Protein AF-A0A368FQH2-F1 (afdb_monomer_lite)

Radius of gyration: 32.6 Å; chains: 1; bounding box: 75×50×112 Å

Foldseek 3Di:
DPQLLVLLVVLLVVLLVVQCPDPVLVPDDLVVNLVLCVQLVQLLSLLSCLVPVSDALVSLVPDDAPPVVLSVLVSVLRVLSNVLNDDPVLSVLLNVLSSQVPHPVNVVSLVVSLVVCVVPVVVCNCSSVSSVVSSPRDPVSCCRRRHCVPQPPDDPSVVSSCVSCVPDPDPPDPPPPDDPPPDDDDDDDDDDDDDDDDDDDDDDDDDDDDDDDDDDDDDDDDDDDDD

Sequence (227 aa):
MEKLPEVAARVFFQLITWTRYQLPFACLPLERQIATFQQCWPALFVLTCGERPFISSQQILAESTEFLKEKAEVAECFEKMESLRLDAREHAMLRTYALMKDTPSAYQLGFQLAAYHQVVHRADPLRFLKCLDVLSISGDSLVAVLFRPSIGDASMSRLIADILNPRKPEPVLPPPREAPATRTDFCVEGLLGRTGSSPSTSTPDIPSGRQETGIVSPESLSGTEEA

Secondary structure (DSSP, 8-state):
---HHHHHHHHHHHHHHHHHT-HHHHTS-HHHHHHHHHHHHHHHHHHHHHHS-SS-HHHHHHS--S-HHHHHHHHHHHHHHHHH---HHHHHHHHHHHHTTTSHHHHHHHHHHHHHHHHH-TT-TTHHHHHHHHTT--HHHHIIIIIHHHHTT--HHHHHHHHHS-PPPP--PPPP-PPP-----------------------------------------------

pLDDT: mean 80.03, std 23.83, range [30.62, 97.81]

Structure (mmCIF, N/CA/C/O backbone):
data_AF-A0A368FQH2-F1
#
_entry.id   AF-A0A368FQH2-F1
#
loop_
_atom_site.group_PDB
_atom_site.id
_atom_site.type_symbol
_atom_site.label_atom_id
_atom_site.label_alt_id
_atom_site.label_comp_id
_atom_site.label_asym_id
_atom_site.label_entity_id
_atom_site.label_seq_id
_atom_site.pdbx_PDB_ins_code
_atom_site.Cartn_x
_atom_site.Cartn_y
_atom_site.Cartn_z
_atom_site.occupancy
_atom_site.B_iso_or_equiv
_atom_site.auth_seq_id
_atom_site.auth_comp_id
_atom_site.auth_asym_id
_atom_site.auth_atom_id
_atom_site.pdbx_PDB_model_num
ATOM 1 N N . MET A 1 1 ? -8.344 -19.5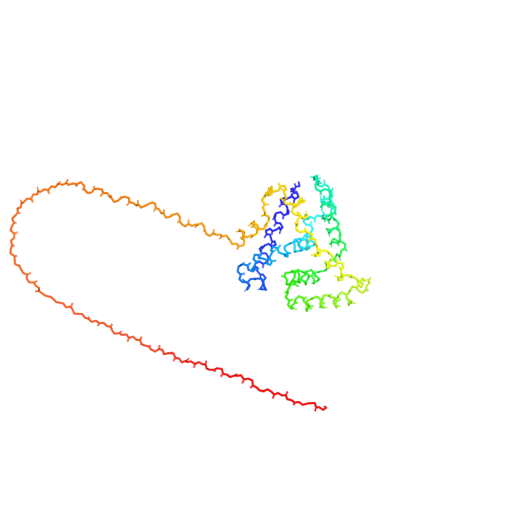30 14.778 1.00 55.41 1 MET A N 1
ATOM 2 C CA . MET A 1 1 ? -7.840 -18.636 13.714 1.00 55.41 1 MET A CA 1
ATOM 3 C C . MET A 1 1 ? -7.490 -17.314 14.366 1.00 55.41 1 MET A C 1
ATOM 5 O O . MET A 1 1 ? -8.266 -16.889 15.215 1.00 55.41 1 MET A O 1
ATOM 9 N N . GLU A 1 2 ? -6.342 -16.715 14.031 1.00 71.31 2 GLU A N 1
ATOM 10 C CA . GLU A 1 2 ? -6.077 -15.304 14.370 1.00 71.31 2 GLU A CA 1
ATOM 11 C C . GLU A 1 2 ? -7.195 -14.438 13.776 1.00 71.31 2 GLU A C 1
ATOM 13 O O . GLU A 1 2 ? -7.704 -14.751 12.693 1.00 71.31 2 GLU A O 1
ATOM 18 N N . LYS A 1 3 ? -7.607 -13.382 14.483 1.00 88.06 3 LYS A N 1
ATOM 19 C CA . LYS A 1 3 ? -8.638 -12.479 13.962 1.00 88.06 3 LYS A CA 1
ATOM 20 C C . LYS A 1 3 ? -8.036 -11.609 12.860 1.00 88.06 3 LYS A C 1
ATOM 22 O O . LYS A 1 3 ? -6.900 -11.152 12.983 1.00 88.06 3 LYS A O 1
ATOM 27 N N . LEU A 1 4 ? -8.806 -11.334 11.808 1.00 91.88 4 LEU A N 1
ATOM 28 C CA . LEU A 1 4 ? -8.352 -10.546 10.658 1.00 91.88 4 LEU A CA 1
ATOM 29 C C . LEU A 1 4 ? -7.692 -9.197 11.050 1.00 91.88 4 LEU A C 1
ATOM 31 O O . LEU A 1 4 ? -6.608 -8.907 10.535 1.00 91.88 4 LEU A O 1
ATOM 35 N N . PRO A 1 5 ? -8.227 -8.419 12.016 1.00 92.69 5 PRO A N 1
ATOM 36 C CA . PRO A 1 5 ? -7.607 -7.161 12.443 1.00 92.69 5 PRO A CA 1
ATOM 37 C C . PRO A 1 5 ? -6.245 -7.322 13.143 1.00 92.69 5 PRO A C 1
ATOM 39 O O . PRO A 1 5 ? -5.387 -6.444 13.043 1.00 92.69 5 PRO A O 1
ATOM 42 N N . GLU A 1 6 ? -6.013 -8.442 13.837 1.00 93.62 6 GLU A N 1
ATOM 43 C CA . GLU A 1 6 ? -4.728 -8.742 14.492 1.00 93.62 6 GLU A CA 1
ATOM 44 C C . GLU A 1 6 ? -3.653 -9.048 13.442 1.00 93.62 6 GLU A C 1
ATOM 46 O O . GLU A 1 6 ? -2.526 -8.546 13.513 1.00 93.62 6 GLU A O 1
ATOM 51 N N . VAL A 1 7 ? -4.025 -9.821 12.416 1.00 94.56 7 VAL A N 1
ATOM 52 C CA . VAL A 1 7 ? -3.152 -10.116 11.275 1.00 94.56 7 VAL A CA 1
ATOM 53 C C . VAL A 1 7 ? -2.808 -8.832 10.523 1.00 94.56 7 VAL A C 1
ATOM 55 O O . VAL A 1 7 ? -1.629 -8.596 10.249 1.00 94.56 7 VAL A O 1
ATOM 58 N N . ALA A 1 8 ? -3.800 -7.978 10.251 1.00 95.88 8 ALA A N 1
ATOM 59 C CA . ALA A 1 8 ? -3.596 -6.695 9.584 1.00 95.88 8 ALA A CA 1
ATOM 60 C C . ALA A 1 8 ? -2.631 -5.790 10.363 1.00 95.88 8 ALA A C 1
ATOM 62 O O . ALA A 1 8 ? -1.672 -5.274 9.787 1.00 95.88 8 ALA A O 1
ATOM 63 N N . ALA A 1 9 ? -2.809 -5.663 11.682 1.00 95.50 9 ALA A N 1
ATOM 64 C CA . ALA A 1 9 ? -1.902 -4.889 12.526 1.00 95.50 9 ALA A CA 1
ATOM 65 C C . ALA A 1 9 ? -0.460 -5.418 12.455 1.00 95.50 9 ALA A C 1
ATOM 67 O O . ALA A 1 9 ? 0.478 -4.645 12.252 1.00 95.50 9 ALA A O 1
ATOM 68 N N . ARG A 1 10 ? -0.264 -6.740 12.546 1.00 95.12 10 ARG A N 1
ATOM 69 C CA . ARG A 1 10 ? 1.066 -7.358 12.427 1.00 95.12 10 ARG A CA 1
ATOM 70 C C . ARG A 1 10 ? 1.719 -7.062 11.076 1.00 95.12 10 ARG A C 1
ATOM 72 O O . ARG A 1 10 ? 2.889 -6.681 11.046 1.00 95.12 10 ARG A O 1
ATOM 79 N N . VAL A 1 11 ? 0.985 -7.236 9.977 1.00 95.81 11 VAL A N 1
ATOM 80 C CA . VAL A 1 11 ? 1.490 -6.949 8.623 1.00 95.81 11 VAL A CA 1
ATOM 81 C C . VAL A 1 11 ? 1.854 -5.470 8.491 1.00 95.81 11 VAL A C 1
ATOM 83 O O . VAL A 1 11 ? 2.898 -5.137 7.935 1.00 95.81 11 VAL A O 1
ATOM 86 N N . PHE A 1 12 ? 1.051 -4.578 9.069 1.00 96.75 12 PHE A N 1
ATOM 87 C CA . PHE A 1 12 ? 1.323 -3.145 9.069 1.00 96.75 12 PHE A CA 1
ATOM 88 C C . PHE A 1 12 ? 2.612 -2.789 9.827 1.00 96.75 12 PHE A C 1
ATOM 90 O O . PHE A 1 12 ? 3.437 -2.028 9.320 1.00 96.75 12 PHE A O 1
ATOM 97 N N . PHE A 1 13 ? 2.859 -3.392 10.995 1.00 95.25 13 PHE A N 1
ATOM 98 C CA . PHE A 1 13 ? 4.129 -3.209 11.708 1.00 95.25 13 PHE A CA 1
ATOM 99 C C . PHE A 1 13 ? 5.323 -3.755 10.919 1.00 95.25 13 PHE A C 1
ATOM 101 O O . PHE A 1 13 ? 6.347 -3.078 10.827 1.00 95.25 13 PHE A O 1
ATOM 108 N N . GLN A 1 14 ? 5.189 -4.932 10.299 1.00 94.62 14 GLN A N 1
ATOM 109 C CA . GLN A 1 14 ? 6.226 -5.482 9.416 1.00 94.62 14 GLN A CA 1
ATOM 110 C C . GLN A 1 14 ? 6.527 -4.540 8.247 1.00 94.62 14 GLN A C 1
ATOM 112 O O . GLN A 1 14 ? 7.693 -4.324 7.911 1.00 94.62 14 GLN A O 1
ATOM 117 N N . LEU A 1 15 ? 5.489 -3.941 7.659 1.00 96.31 15 LEU A N 1
ATOM 118 C CA . LEU A 1 15 ? 5.622 -2.956 6.596 1.00 96.31 15 LEU A CA 1
ATOM 119 C C . LEU A 1 15 ? 6.388 -1.711 7.067 1.00 96.31 15 LEU A C 1
ATOM 121 O O . LEU A 1 15 ? 7.306 -1.266 6.373 1.00 96.31 15 LEU A O 1
ATOM 125 N N . ILE A 1 16 ? 6.056 -1.161 8.239 1.00 95.00 16 ILE A N 1
ATOM 126 C CA . ILE A 1 16 ? 6.790 -0.021 8.810 1.00 95.00 16 ILE A CA 1
ATOM 127 C C . ILE A 1 16 ? 8.262 -0.387 8.997 1.00 95.00 16 ILE A C 1
ATOM 129 O O . ILE A 1 16 ? 9.139 0.360 8.558 1.00 95.00 16 ILE A O 1
ATOM 133 N N . THR A 1 17 ? 8.546 -1.543 9.605 1.00 93.81 17 THR A N 1
ATOM 134 C CA . THR A 1 17 ? 9.919 -2.019 9.801 1.00 93.81 17 THR A CA 1
ATOM 135 C C . THR A 1 17 ? 10.657 -2.109 8.471 1.00 93.81 17 THR A C 1
ATOM 137 O O . THR A 1 17 ? 11.725 -1.521 8.342 1.00 93.81 17 THR A O 1
ATOM 140 N N . TRP A 1 18 ? 10.077 -2.767 7.463 1.00 94.56 18 TRP A N 1
ATOM 141 C CA . TRP A 1 18 ? 10.681 -2.884 6.134 1.00 94.56 18 TRP A CA 1
ATOM 142 C C . TRP A 1 18 ? 10.982 -1.516 5.514 1.00 94.56 18 TRP A C 1
ATOM 144 O O . TRP A 1 18 ? 12.080 -1.311 4.993 1.00 94.56 18 TRP A O 1
ATOM 154 N N . THR A 1 19 ? 10.040 -0.574 5.608 1.00 95.06 19 THR A N 1
ATOM 155 C CA . THR A 1 19 ? 10.158 0.748 4.976 1.00 95.06 19 THR A CA 1
ATOM 156 C C . THR A 1 19 ? 11.294 1.569 5.584 1.00 95.06 19 THR A C 1
ATOM 158 O O . THR A 1 19 ? 12.054 2.204 4.855 1.00 95.06 19 THR A O 1
ATOM 161 N N . ARG A 1 20 ? 11.495 1.479 6.906 1.00 92.38 20 ARG A N 1
ATOM 162 C CA . ARG A 1 20 ? 12.598 2.157 7.612 1.00 92.38 20 ARG A CA 1
ATOM 163 C C . ARG A 1 20 ? 13.991 1.710 7.167 1.00 92.38 20 ARG A C 1
ATOM 165 O O . ARG A 1 20 ? 14.940 2.462 7.361 1.00 92.38 20 ARG A O 1
ATOM 172 N N . TYR A 1 21 ? 14.118 0.518 6.584 1.00 92.81 21 TYR A N 1
ATOM 173 C CA . TYR A 1 21 ? 15.386 0.001 6.060 1.00 92.81 21 TYR A CA 1
ATOM 174 C C . TYR A 1 21 ? 15.575 0.243 4.557 1.00 92.81 21 TYR A C 1
ATOM 176 O O . TYR A 1 21 ? 16.623 -0.107 4.016 1.00 92.81 21 TYR A O 1
ATOM 184 N N . GLN A 1 22 ? 14.606 0.854 3.869 1.00 94.06 22 GLN A N 1
ATOM 185 C CA . GLN A 1 22 ? 14.766 1.202 2.458 1.00 94.06 22 GLN A CA 1
ATOM 186 C C . GLN A 1 22 ? 15.547 2.508 2.328 1.00 94.06 22 GLN A C 1
ATOM 188 O O . GLN A 1 22 ? 15.091 3.546 2.800 1.00 94.06 22 GLN A O 1
ATOM 193 N N . LEU A 1 23 ? 16.698 2.477 1.647 1.00 91.62 23 LEU A N 1
ATOM 194 C CA . LEU A 1 23 ? 17.572 3.648 1.485 1.00 91.62 23 LEU A CA 1
ATOM 195 C C . LEU A 1 23 ? 16.846 4.907 0.967 1.00 91.62 23 LEU A C 1
ATOM 197 O O . LEU A 1 23 ? 17.011 5.956 1.590 1.00 91.62 23 LEU A O 1
ATOM 201 N N . PRO A 1 24 ? 15.993 4.841 -0.081 1.00 88.50 24 PRO A N 1
ATOM 202 C CA . PRO A 1 24 ? 15.283 6.027 -0.570 1.00 88.50 24 PRO A CA 1
ATOM 203 C C . PRO A 1 24 ? 14.389 6.693 0.478 1.00 88.50 24 PRO A C 1
ATOM 205 O O . PRO A 1 24 ? 14.141 7.891 0.398 1.00 88.50 24 PRO A O 1
ATOM 208 N N . PHE A 1 25 ? 13.910 5.922 1.455 1.00 93.00 25 PHE A N 1
ATOM 209 C CA . PHE A 1 25 ? 13.066 6.403 2.539 1.00 93.00 25 PHE A CA 1
ATOM 210 C C . PHE A 1 25 ? 13.890 6.833 3.756 1.00 93.00 25 PHE A C 1
ATOM 212 O O . PHE A 1 25 ? 13.689 7.921 4.287 1.00 93.00 25 PHE A O 1
ATOM 219 N N . ALA A 1 26 ? 14.853 6.008 4.174 1.00 92.56 26 ALA A N 1
ATOM 220 C CA . ALA A 1 26 ? 15.683 6.236 5.355 1.00 92.56 26 ALA A CA 1
ATOM 221 C C . ALA A 1 26 ? 16.506 7.532 5.270 1.00 92.56 26 ALA A C 1
ATOM 223 O O . ALA A 1 26 ? 16.784 8.154 6.294 1.00 92.56 26 ALA A O 1
ATOM 224 N N . CYS A 1 27 ? 16.872 7.954 4.056 1.00 92.69 27 CYS A N 1
ATOM 225 C CA . CYS A 1 27 ? 17.611 9.192 3.817 1.00 92.69 27 CYS A CA 1
ATOM 226 C C . CYS A 1 27 ? 16.735 10.461 3.827 1.00 92.69 27 CYS A C 1
ATOM 228 O O . CYS A 1 27 ? 17.274 11.565 3.753 1.00 92.69 27 CYS A O 1
ATOM 230 N N . LEU A 1 28 ? 15.405 10.344 3.907 1.00 93.19 28 LEU A N 1
ATOM 231 C CA . LEU A 1 28 ? 14.519 11.507 3.983 1.00 93.19 28 LEU A CA 1
ATOM 232 C C . LEU A 1 28 ? 14.534 12.120 5.396 1.00 93.19 28 LEU A C 1
ATOM 234 O O . LEU A 1 28 ? 14.648 11.388 6.380 1.00 93.19 28 LEU A O 1
ATOM 238 N N . PRO A 1 29 ? 14.334 13.443 5.538 1.00 95.12 29 PRO A N 1
ATOM 239 C CA . PRO A 1 29 ? 14.011 14.052 6.828 1.00 95.12 29 PRO A CA 1
ATOM 240 C C . PRO A 1 29 ? 12.777 13.398 7.464 1.00 95.12 29 PRO A C 1
ATOM 242 O O . PRO A 1 29 ? 11.851 13.024 6.747 1.00 95.12 29 PRO A O 1
ATOM 245 N N . LEU A 1 30 ? 12.721 13.310 8.797 1.00 93.69 30 LEU A N 1
ATOM 246 C CA . LEU A 1 30 ? 11.649 12.608 9.524 1.00 93.69 30 LEU A CA 1
ATOM 247 C C . LEU A 1 30 ? 10.237 13.068 9.128 1.00 93.69 30 LEU A C 1
ATOM 249 O O . LEU A 1 30 ? 9.359 12.242 8.901 1.00 93.69 30 LEU A O 1
ATOM 253 N N . GLU A 1 31 ? 10.020 14.375 8.989 1.00 94.50 31 GLU A N 1
ATOM 254 C CA . GLU A 1 31 ? 8.729 14.920 8.545 1.00 94.50 31 GLU A CA 1
ATOM 255 C C . GLU A 1 31 ? 8.339 14.398 7.156 1.00 94.50 31 GLU A C 1
ATOM 257 O O . GLU A 1 31 ? 7.196 14.001 6.930 1.00 94.50 31 GLU A O 1
ATOM 262 N N . ARG A 1 32 ? 9.314 14.319 6.240 1.00 94.69 32 ARG A N 1
ATOM 263 C CA . ARG A 1 32 ? 9.111 13.746 4.907 1.00 94.69 32 ARG A CA 1
ATOM 264 C C . ARG A 1 32 ? 8.931 12.233 4.955 1.00 94.69 32 ARG A C 1
ATOM 266 O O . ARG A 1 32 ? 8.134 11.731 4.173 1.00 94.69 32 ARG A O 1
ATOM 273 N N . GLN A 1 33 ? 9.603 11.513 5.856 1.00 95.38 33 GLN A N 1
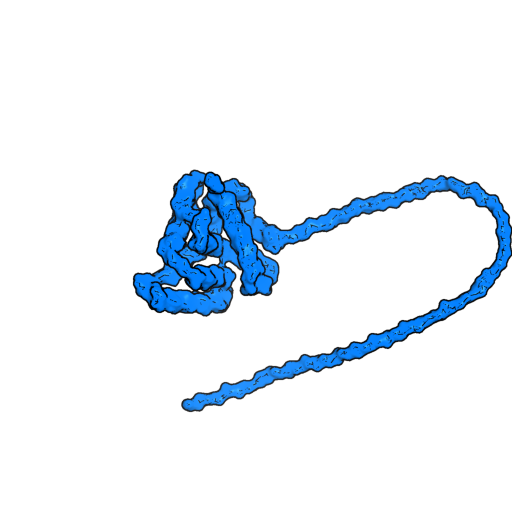ATOM 274 C CA . GLN A 1 33 ? 9.361 10.079 6.069 1.00 95.38 33 GLN A CA 1
ATOM 275 C C . GLN A 1 33 ? 7.908 9.827 6.484 1.00 95.38 33 GLN A C 1
ATOM 277 O O . GLN A 1 33 ? 7.238 8.985 5.891 1.00 95.38 33 GLN A O 1
ATOM 282 N N . ILE A 1 34 ? 7.400 10.59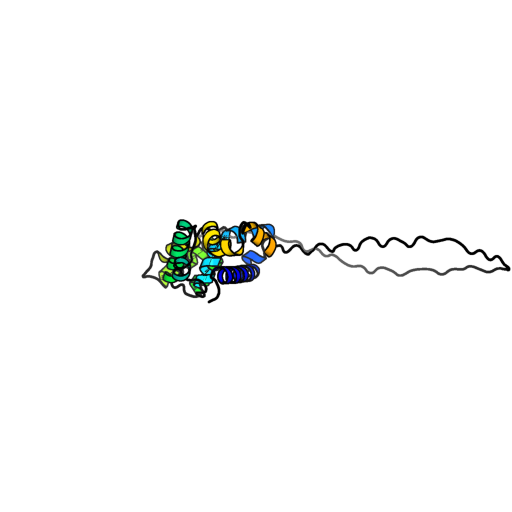3 7.456 1.00 95.75 34 ILE A N 1
ATOM 283 C CA . ILE A 1 34 ? 6.011 10.486 7.921 1.00 95.75 34 ILE A CA 1
ATOM 284 C C . ILE A 1 34 ? 5.042 10.782 6.775 1.00 95.75 34 ILE A C 1
ATOM 286 O O . ILE A 1 34 ? 4.176 9.955 6.497 1.00 95.75 34 ILE A O 1
ATOM 290 N N . ALA A 1 35 ? 5.216 11.909 6.078 1.00 95.19 35 ALA A N 1
ATOM 291 C CA . ALA A 1 35 ? 4.344 12.291 4.967 1.00 95.19 35 ALA A CA 1
ATOM 292 C C . ALA A 1 35 ? 4.362 11.254 3.830 1.00 95.19 35 ALA A C 1
ATOM 294 O O . ALA A 1 35 ? 3.307 10.830 3.364 1.00 95.19 35 ALA A O 1
ATOM 295 N N . THR A 1 36 ? 5.552 10.790 3.438 1.00 95.38 36 THR A N 1
ATOM 296 C CA . THR A 1 36 ? 5.717 9.784 2.377 1.00 95.38 36 THR A CA 1
ATOM 297 C C . THR A 1 36 ? 5.042 8.473 2.768 1.00 95.38 36 THR A C 1
ATOM 299 O O . THR A 1 36 ? 4.275 7.919 1.985 1.00 95.38 36 THR A O 1
ATOM 302 N N . PHE A 1 37 ? 5.263 7.983 3.995 1.00 96.81 37 PHE A N 1
ATOM 303 C CA . PHE A 1 37 ? 4.645 6.735 4.445 1.00 96.81 37 PHE A CA 1
ATOM 304 C C . PHE A 1 37 ? 3.122 6.853 4.549 1.00 96.81 37 PHE A C 1
ATOM 306 O O . PHE A 1 37 ? 2.417 5.944 4.122 1.00 96.81 37 PHE A O 1
ATOM 313 N N .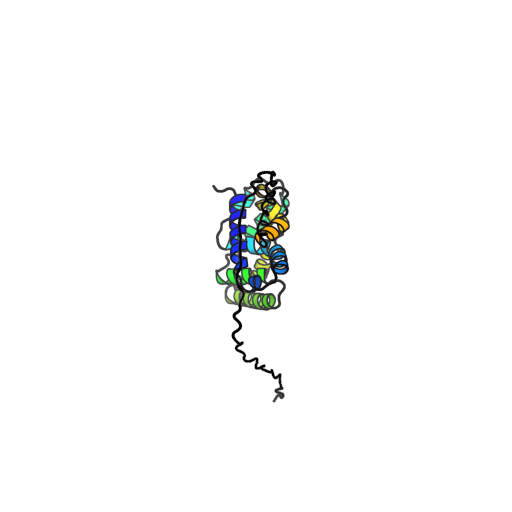 GLN A 1 38 ? 2.599 7.978 5.050 1.00 95.62 38 GLN A N 1
ATOM 314 C CA . GLN A 1 38 ? 1.155 8.239 5.099 1.00 95.62 38 GLN A CA 1
ATOM 315 C C . GLN A 1 38 ? 0.493 8.168 3.715 1.00 95.62 38 GLN A C 1
ATOM 317 O O . GLN A 1 38 ? -0.663 7.762 3.624 1.00 95.62 38 GLN A O 1
ATOM 322 N N . GLN A 1 39 ? 1.220 8.517 2.652 1.00 94.94 39 GLN A N 1
ATOM 323 C CA . GLN A 1 39 ? 0.724 8.462 1.277 1.00 94.94 39 GLN A CA 1
ATOM 324 C C . GLN A 1 39 ? 0.820 7.061 0.660 1.00 94.94 39 GLN A C 1
ATOM 326 O O . GLN A 1 39 ? -0.089 6.647 -0.055 1.00 94.94 39 GLN A O 1
ATOM 331 N N . CYS A 1 40 ? 1.906 6.323 0.911 1.00 96.12 40 CYS A N 1
ATOM 332 C CA . CYS A 1 40 ? 2.180 5.069 0.199 1.00 96.12 40 CYS A CA 1
ATOM 333 C C . CYS A 1 40 ? 1.821 3.790 0.972 1.00 96.12 40 CYS A C 1
ATOM 335 O O . CYS A 1 40 ? 1.753 2.719 0.359 1.00 96.12 40 CYS A O 1
ATOM 337 N N . TRP A 1 41 ? 1.556 3.864 2.284 1.00 97.44 41 TRP A N 1
ATOM 338 C CA . TRP A 1 41 ? 1.241 2.678 3.086 1.00 97.44 41 TRP A CA 1
ATOM 339 C C . TRP A 1 41 ? 0.064 1.840 2.556 1.00 97.44 41 TRP A C 1
ATOM 341 O O . TRP A 1 41 ? 0.195 0.620 2.648 1.00 97.44 41 TRP A O 1
ATOM 351 N N . PRO A 1 42 ? -1.035 2.389 1.979 1.00 97.69 42 PRO A N 1
ATOM 352 C CA . PRO A 1 42 ? -2.157 1.564 1.519 1.00 97.69 42 PRO A CA 1
ATOM 353 C C . PRO A 1 42 ? -1.718 0.587 0.426 1.00 97.69 42 PRO A C 1
ATOM 355 O O . PRO A 1 42 ? -1.907 -0.625 0.531 1.00 97.69 42 PRO A O 1
ATOM 358 N N . ALA A 1 43 ? -1.027 1.118 -0.584 1.00 97.25 43 ALA A N 1
ATOM 359 C CA . ALA A 1 43 ? -0.496 0.347 -1.697 1.00 97.25 43 ALA A CA 1
ATOM 360 C C . ALA A 1 43 ? 0.552 -0.676 -1.229 1.00 97.25 43 ALA A C 1
ATOM 362 O O . ALA A 1 43 ? 0.508 -1.848 -1.607 1.00 97.25 43 ALA A O 1
ATOM 363 N N . LEU A 1 44 ? 1.479 -0.255 -0.362 1.00 97.25 44 LEU A N 1
ATOM 364 C CA . LEU A 1 44 ? 2.510 -1.142 0.178 1.00 97.25 44 LEU A CA 1
ATOM 365 C C . LEU A 1 44 ? 1.936 -2.244 1.082 1.00 97.25 44 LEU A C 1
ATOM 367 O O . LEU A 1 44 ? 2.497 -3.342 1.143 1.00 97.25 44 LEU A O 1
ATOM 371 N N . PHE A 1 45 ? 0.833 -1.972 1.777 1.00 97.69 45 PHE A N 1
ATOM 372 C CA . PHE A 1 45 ? 0.149 -2.939 2.626 1.00 97.69 45 PHE A CA 1
ATOM 373 C C . PHE A 1 45 ? -0.480 -4.058 1.793 1.00 97.69 45 PHE A C 1
ATOM 375 O O . PHE A 1 45 ? -0.228 -5.233 2.072 1.00 97.69 45 PHE A O 1
ATOM 382 N N . VAL A 1 46 ? -1.213 -3.708 0.730 1.00 96.94 46 VAL A N 1
ATOM 383 C CA . VAL A 1 46 ? -1.801 -4.698 -0.189 1.00 96.94 46 VAL A CA 1
ATOM 384 C C . VAL A 1 46 ? -0.714 -5.515 -0.883 1.00 96.94 46 VAL A C 1
ATOM 386 O O . VAL A 1 46 ? -0.810 -6.739 -0.923 1.00 96.94 46 VAL A O 1
ATOM 389 N N . LEU A 1 47 ? 0.367 -4.872 -1.344 1.00 96.38 47 LEU A N 1
ATOM 390 C CA . LEU A 1 47 ? 1.527 -5.586 -1.887 1.00 96.38 47 LEU A CA 1
ATOM 391 C C . LEU A 1 47 ? 2.096 -6.577 -0.861 1.00 96.38 47 LEU A C 1
ATOM 393 O O . LEU A 1 47 ? 2.249 -7.754 -1.162 1.00 96.38 47 LEU A O 1
ATOM 397 N N . THR A 1 48 ? 2.316 -6.157 0.386 1.00 95.50 48 THR A N 1
ATOM 398 C CA . THR A 1 48 ? 2.852 -7.057 1.424 1.00 95.50 48 THR A CA 1
ATOM 399 C C . THR A 1 48 ? 1.947 -8.276 1.665 1.00 95.50 48 THR A C 1
ATOM 401 O O . THR A 1 48 ? 2.455 -9.375 1.889 1.00 95.50 48 THR A O 1
ATOM 404 N N . CYS A 1 49 ? 0.624 -8.116 1.566 1.00 93.88 49 CYS A N 1
ATOM 405 C CA . CYS A 1 49 ? -0.327 -9.232 1.641 1.00 93.88 49 CYS A CA 1
ATOM 406 C C . CYS A 1 49 ? -0.336 -10.117 0.382 1.00 93.88 49 CYS A C 1
ATOM 408 O O . CYS A 1 49 ? -0.666 -11.296 0.466 1.00 93.88 49 CYS A O 1
ATOM 410 N N . GLY A 1 50 ? 0.030 -9.577 -0.782 1.00 89.94 50 GLY A N 1
ATOM 411 C CA . GLY A 1 50 ? 0.174 -10.343 -2.021 1.00 89.94 50 GLY A CA 1
ATOM 412 C C . GLY A 1 50 ? 1.442 -11.204 -2.068 1.00 89.94 50 GLY A C 1
ATOM 413 O O . GLY A 1 50 ? 1.435 -12.269 -2.677 1.00 89.94 50 GLY A O 1
ATOM 414 N N . GLU A 1 51 ? 2.527 -10.777 -1.410 1.00 88.56 51 GLU A N 1
ATOM 415 C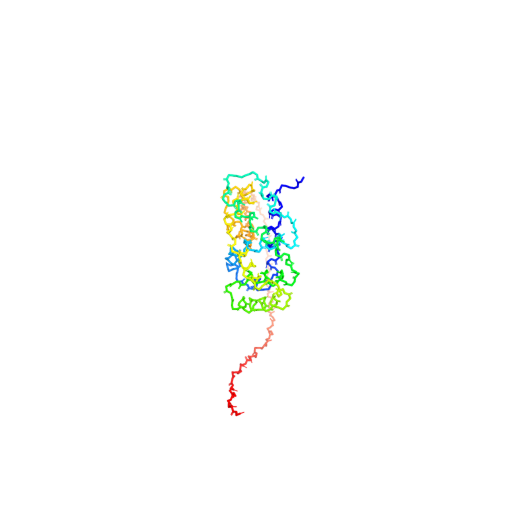 CA . GLU A 1 51 ? 3.793 -11.532 -1.348 1.00 88.56 51 GLU A CA 1
ATOM 416 C C . GLU A 1 51 ? 3.659 -12.819 -0.524 1.00 88.56 51 GLU A C 1
ATOM 418 O O . GLU A 1 51 ? 4.213 -13.870 -0.854 1.00 88.56 51 GLU A O 1
ATOM 423 N N . ARG A 1 52 ? 2.915 -12.725 0.579 1.00 85.50 52 ARG A N 1
ATOM 424 C CA . ARG A 1 52 ? 2.555 -13.841 1.448 1.00 85.50 52 ARG A CA 1
ATOM 425 C C . ARG A 1 52 ? 1.087 -13.667 1.806 1.00 85.50 52 ARG A C 1
ATOM 427 O O . ARG A 1 52 ? 0.776 -12.635 2.399 1.00 85.50 52 ARG A O 1
ATOM 434 N N . PRO A 1 53 ? 0.214 -14.646 1.513 1.00 80.25 53 PRO A N 1
ATOM 435 C CA . PRO A 1 53 ? -1.234 -14.506 1.648 1.00 80.25 53 PRO A CA 1
ATOM 436 C C . PRO A 1 53 ? -1.660 -14.536 3.124 1.00 80.25 53 PRO A C 1
ATOM 438 O O . PRO A 1 53 ? -2.258 -15.497 3.603 1.00 80.25 53 PRO A O 1
ATOM 441 N N . PHE A 1 54 ? -1.298 -13.494 3.872 1.00 87.19 54 PHE A N 1
ATOM 442 C CA . PHE A 1 54 ? -1.697 -13.291 5.261 1.00 87.19 54 PHE A CA 1
ATOM 443 C C . PHE A 1 54 ? -3.189 -12.968 5.360 1.00 87.19 54 PHE A C 1
ATOM 445 O O . PHE A 1 54 ? -3.840 -13.364 6.323 1.00 87.19 54 PHE A O 1
ATOM 452 N N . ILE A 1 55 ? -3.694 -12.232 4.367 1.00 93.19 55 ILE A N 1
ATOM 453 C CA . ILE A 1 55 ? -5.075 -11.778 4.240 1.00 93.19 55 ILE A CA 1
ATOM 454 C C . ILE A 1 55 ? -5.512 -12.058 2.806 1.00 93.19 55 ILE A C 1
ATOM 456 O O . ILE A 1 55 ? -4.815 -11.647 1.878 1.00 93.19 55 ILE A O 1
ATOM 460 N N . SER A 1 56 ? -6.649 -12.729 2.639 1.00 94.31 56 SER A N 1
ATOM 461 C CA . SER A 1 56 ? -7.250 -12.991 1.332 1.00 94.31 56 SER A CA 1
ATOM 462 C C . SER A 1 56 ? -8.556 -12.235 1.106 1.00 94.31 56 SER A C 1
ATOM 464 O O . SER A 1 56 ? -9.263 -11.868 2.052 1.00 94.31 56 SER A O 1
ATOM 466 N N . SER A 1 57 ? -8.915 -12.073 -0.167 1.00 96.19 57 SER A N 1
ATOM 467 C CA . SER A 1 57 ? -10.205 -11.518 -0.606 1.00 96.19 57 SER A CA 1
ATOM 468 C C . SER A 1 57 ? -11.397 -12.220 0.065 1.00 96.19 57 SER A C 1
ATOM 470 O O . SER A 1 57 ? -12.306 -11.575 0.584 1.00 96.19 57 SER A O 1
ATOM 472 N N . GLN A 1 58 ? -11.352 -13.551 0.158 1.00 94.31 58 GLN A N 1
ATOM 473 C CA . GLN A 1 58 ? -12.395 -14.365 0.792 1.00 94.31 58 GLN A CA 1
ATOM 474 C C . GLN A 1 58 ? -12.504 -14.128 2.304 1.00 94.31 58 GLN A C 1
ATOM 476 O O . GLN A 1 58 ? -13.611 -14.102 2.841 1.00 94.31 58 GLN A O 1
ATOM 481 N N . GLN A 1 59 ? -11.380 -13.924 3.000 1.00 94.31 59 GLN A N 1
ATOM 482 C CA . GLN A 1 59 ? -11.398 -13.582 4.427 1.00 94.31 59 GLN A CA 1
ATOM 483 C C . GLN A 1 59 ? -12.045 -12.214 4.659 1.00 94.31 59 GLN A C 1
ATOM 485 O O . GLN A 1 59 ? -12.861 -12.073 5.567 1.00 94.31 59 GLN A O 1
ATOM 490 N N . ILE A 1 60 ? -11.744 -11.234 3.803 1.00 94.88 60 ILE A N 1
ATOM 491 C CA . ILE A 1 60 ? -12.369 -9.905 3.848 1.00 94.88 60 ILE A CA 1
ATOM 492 C C . ILE A 1 60 ? -13.879 -10.012 3.593 1.00 94.88 60 ILE A C 1
ATOM 494 O O . ILE A 1 60 ? -14.675 -9.415 4.317 1.00 94.88 60 ILE A O 1
ATOM 498 N N . LEU A 1 61 ? -14.297 -10.807 2.602 1.00 94.75 61 LEU A N 1
ATOM 499 C CA . LEU A 1 61 ? -15.711 -11.030 2.283 1.00 94.75 61 LEU A CA 1
ATOM 500 C C . LEU A 1 61 ? -16.480 -11.745 3.402 1.00 94.75 61 LEU A C 1
ATOM 502 O O . LEU A 1 61 ? -17.671 -11.480 3.579 1.00 94.75 61 LEU A O 1
ATOM 506 N N . ALA A 1 62 ? -15.821 -12.607 4.173 1.00 92.69 62 ALA A N 1
ATOM 507 C CA . ALA A 1 62 ? -16.429 -13.297 5.307 1.00 92.69 62 ALA A CA 1
ATOM 508 C C . ALA A 1 62 ? -16.584 -12.407 6.556 1.00 92.69 62 ALA A C 1
ATOM 510 O O . ALA A 1 62 ? -17.420 -12.703 7.409 1.00 92.69 62 ALA A O 1
ATOM 511 N N . GLU A 1 63 ? -15.814 -11.321 6.669 1.00 89.50 63 GLU A N 1
ATOM 512 C CA . GLU A 1 63 ? -15.821 -10.449 7.846 1.00 89.50 63 GLU A CA 1
ATOM 513 C C . GLU A 1 63 ? -17.133 -9.654 7.963 1.00 89.50 63 GLU A C 1
ATOM 515 O O . GLU A 1 63 ? -17.645 -9.108 6.979 1.00 89.50 63 GLU A O 1
ATOM 520 N N . SER A 1 64 ? -17.689 -9.559 9.171 1.00 88.12 64 SER A N 1
ATOM 521 C CA . SER A 1 64 ? -18.898 -8.768 9.418 1.00 88.12 64 SER A CA 1
ATOM 522 C C . SER A 1 64 ? -18.525 -7.304 9.633 1.00 88.12 64 SER A C 1
ATOM 524 O O . SER A 1 64 ? -17.808 -6.978 10.573 1.00 88.12 64 SER A O 1
ATOM 526 N N . THR A 1 65 ? -19.040 -6.406 8.794 1.00 89.31 65 THR A N 1
ATOM 527 C CA . THR A 1 65 ? -18.782 -4.963 8.894 1.00 89.31 65 THR A CA 1
ATOM 528 C C . THR A 1 65 ? -19.977 -4.157 8.402 1.00 89.31 65 THR A C 1
ATOM 530 O O . THR A 1 65 ? -20.706 -4.595 7.511 1.00 89.31 65 THR A O 1
ATOM 533 N N . GLU A 1 66 ? -20.167 -2.973 8.978 1.00 91.94 66 GLU A N 1
ATOM 534 C CA . GLU A 1 66 ? -21.159 -1.987 8.532 1.00 91.94 66 GLU A CA 1
ATOM 535 C C . GLU A 1 66 ? -20.706 -1.220 7.273 1.00 91.94 66 GLU A C 1
ATOM 537 O O . GLU A 1 66 ? -21.534 -0.692 6.531 1.00 91.94 66 GLU A O 1
ATOM 542 N N . PHE A 1 67 ? -19.403 -1.234 6.973 1.00 93.38 67 PHE A N 1
ATOM 543 C CA . PHE A 1 67 ? -18.780 -0.557 5.830 1.00 93.38 67 PHE A CA 1
ATOM 544 C C . PHE A 1 67 ? -18.832 -1.419 4.560 1.00 93.38 67 PHE A C 1
ATOM 546 O O . PHE A 1 67 ? -17.814 -1.903 4.063 1.00 93.38 67 PHE A O 1
ATOM 553 N N . LEU A 1 68 ? -20.040 -1.692 4.054 1.00 95.12 68 LEU A N 1
ATOM 554 C CA . LEU A 1 68 ? -20.243 -2.638 2.945 1.00 95.12 68 LEU A CA 1
ATOM 555 C C . LEU A 1 68 ? -19.587 -2.191 1.629 1.00 95.12 68 LEU A C 1
ATOM 557 O O . LEU A 1 68 ? -19.099 -3.034 0.876 1.00 95.12 68 LEU A O 1
ATOM 561 N N . LYS A 1 69 ? -19.565 -0.883 1.352 1.00 96.25 69 LYS A N 1
ATOM 562 C CA . LYS A 1 69 ? -18.965 -0.328 0.130 1.00 96.25 69 LYS A CA 1
ATOM 563 C C . LYS A 1 69 ? -17.443 -0.457 0.170 1.00 96.25 69 LYS A C 1
ATOM 565 O O . LYS A 1 69 ? -16.847 -0.975 -0.769 1.00 96.25 69 LYS A O 1
ATOM 570 N N . GLU A 1 70 ? -16.838 -0.028 1.270 1.00 96.94 70 GLU A N 1
ATOM 571 C CA . GLU A 1 70 ? -15.401 -0.106 1.522 1.00 96.94 70 GLU A CA 1
ATOM 572 C C . GLU A 1 70 ? -14.950 -1.569 1.546 1.00 96.94 70 GLU A C 1
ATOM 574 O O . GLU A 1 70 ? -13.917 -1.911 0.979 1.00 96.94 70 GLU A O 1
ATOM 579 N N . LYS A 1 71 ? -15.758 -2.463 2.129 1.00 96.50 71 LYS A N 1
ATOM 580 C CA . LYS A 1 71 ? -15.511 -3.907 2.099 1.00 96.50 71 LYS A CA 1
ATOM 581 C C . LYS A 1 71 ? -15.459 -4.453 0.678 1.00 96.50 71 LYS A C 1
ATOM 583 O O . LYS A 1 71 ? -14.558 -5.233 0.383 1.00 96.50 71 LYS A O 1
ATOM 588 N N . ALA A 1 72 ? -16.402 -4.069 -0.183 1.00 96.94 72 ALA A N 1
ATOM 589 C CA . ALA A 1 72 ? -16.403 -4.504 -1.577 1.00 96.94 72 ALA A CA 1
ATOM 590 C C . ALA A 1 72 ? -15.155 -4.001 -2.324 1.00 96.94 72 ALA A C 1
ATOM 592 O O . ALA A 1 72 ? -14.488 -4.794 -2.981 1.00 96.94 72 ALA A O 1
ATOM 593 N N . GLU A 1 73 ? -14.791 -2.727 -2.147 1.00 97.31 73 GLU A N 1
ATOM 594 C CA . GLU A 1 73 ? -13.581 -2.132 -2.734 1.00 97.31 73 GLU A CA 1
ATOM 595 C C . GLU A 1 73 ? -12.301 -2.853 -2.275 1.00 97.31 73 GLU A C 1
ATOM 597 O O . GLU A 1 73 ? -11.457 -3.228 -3.091 1.00 97.31 73 GLU A O 1
ATOM 602 N N . VAL A 1 74 ? -12.158 -3.084 -0.965 1.00 97.50 74 VAL A N 1
ATOM 603 C CA . VAL A 1 74 ? -10.987 -3.764 -0.394 1.00 97.50 74 VAL A CA 1
ATOM 604 C C . VAL A 1 74 ? -10.930 -5.218 -0.868 1.00 97.50 74 VAL A C 1
ATOM 606 O O . VAL A 1 74 ? -9.867 -5.675 -1.280 1.00 97.50 74 VAL A O 1
ATOM 609 N N . ALA A 1 75 ? -12.053 -5.940 -0.869 1.00 97.38 75 ALA A N 1
ATOM 610 C CA . ALA A 1 75 ? -12.102 -7.317 -1.357 1.00 97.38 75 ALA A CA 1
ATOM 611 C C . ALA A 1 75 ? -11.723 -7.421 -2.843 1.00 97.38 75 ALA A C 1
ATOM 613 O O . ALA A 1 75 ? -10.897 -8.264 -3.192 1.00 97.38 75 ALA A O 1
ATOM 614 N N . GLU A 1 76 ? -12.259 -6.537 -3.691 1.00 97.69 76 GLU A N 1
ATOM 615 C CA . GLU A 1 76 ? -11.941 -6.479 -5.123 1.00 97.69 76 GLU A CA 1
ATOM 616 C C . GLU A 1 76 ? -10.449 -6.198 -5.350 1.00 97.69 76 GLU A C 1
ATOM 618 O O . GLU A 1 76 ? -9.799 -6.838 -6.177 1.00 97.69 76 GLU A O 1
ATOM 623 N N . CYS A 1 77 ? -9.871 -5.266 -4.593 1.00 97.81 77 CYS A N 1
ATOM 624 C CA . CYS A 1 77 ? -8.451 -4.950 -4.687 1.00 97.81 77 CYS A CA 1
ATOM 625 C C . CYS A 1 77 ? -7.558 -6.147 -4.316 1.00 97.81 77 CYS A C 1
ATOM 627 O O . CYS A 1 77 ? -6.587 -6.445 -5.018 1.00 97.81 77 CYS A O 1
ATOM 629 N N . PHE A 1 78 ? -7.906 -6.871 -3.247 1.00 97.31 78 PHE A N 1
ATOM 630 C CA . PHE A 1 78 ? -7.189 -8.084 -2.849 1.00 97.31 78 PHE A CA 1
ATOM 631 C C . PHE A 1 78 ? -7.353 -9.208 -3.879 1.00 97.31 78 PHE A C 1
ATOM 633 O O . PHE A 1 78 ? -6.371 -9.866 -4.210 1.00 97.31 78 PHE A O 1
ATOM 640 N N . GLU A 1 79 ? -8.544 -9.382 -4.453 1.00 97.06 79 GLU A N 1
ATOM 641 C CA . GLU A 1 79 ? -8.779 -10.350 -5.529 1.00 97.06 79 GLU A CA 1
ATOM 642 C C . GLU A 1 79 ? -7.932 -10.023 -6.770 1.00 97.06 79 GLU A C 1
ATOM 644 O O . GLU A 1 79 ? -7.271 -10.901 -7.334 1.00 97.06 79 GLU A O 1
ATOM 649 N N . LYS A 1 80 ? -7.860 -8.743 -7.161 1.00 96.62 80 LYS A N 1
ATOM 650 C CA . LYS A 1 80 ? -6.976 -8.284 -8.241 1.00 96.62 80 LYS A CA 1
ATOM 651 C C . LYS A 1 80 ? -5.511 -8.597 -7.928 1.00 96.62 80 LYS A C 1
ATOM 653 O O . LYS A 1 80 ? -4.842 -9.188 -8.776 1.00 96.62 80 LYS A O 1
ATOM 658 N N . MET A 1 81 ? -5.023 -8.274 -6.726 1.00 96.62 81 MET A N 1
ATOM 659 C CA . MET A 1 81 ? -3.654 -8.597 -6.286 1.00 96.62 81 MET A CA 1
ATOM 660 C C . MET A 1 81 ? -3.360 -10.105 -6.361 1.00 96.62 81 MET A C 1
ATOM 662 O O . MET A 1 81 ? -2.330 -10.508 -6.903 1.00 96.62 81 MET A O 1
ATOM 666 N N . GLU A 1 82 ? -4.280 -10.945 -5.884 1.00 95.56 82 GLU A N 1
ATOM 667 C CA . GLU A 1 82 ? -4.176 -12.410 -5.940 1.00 95.56 82 GLU A CA 1
ATOM 668 C C . GLU A 1 82 ? -4.137 -12.926 -7.389 1.00 95.56 82 GLU A C 1
ATOM 670 O O . GLU A 1 82 ? -3.339 -13.808 -7.729 1.00 95.56 82 GLU A O 1
ATOM 675 N N . SER A 1 83 ? -4.969 -12.352 -8.265 1.00 94.81 83 SER A N 1
ATOM 676 C CA . SER A 1 83 ? -5.054 -12.726 -9.681 1.00 94.81 83 SER A CA 1
ATOM 677 C C . SER A 1 83 ? -3.802 -12.351 -10.476 1.00 94.81 83 SER A C 1
ATOM 679 O O . SER A 1 83 ? -3.444 -13.055 -11.423 1.00 94.81 83 SER A O 1
ATOM 681 N N . LEU A 1 84 ? -3.104 -11.280 -10.072 1.00 94.62 84 LEU A N 1
ATOM 682 C CA . LEU A 1 84 ? -1.892 -10.821 -10.743 1.00 94.62 84 LEU A CA 1
ATOM 683 C C . LEU A 1 84 ? -0.773 -11.856 -10.658 1.00 94.62 84 LEU A C 1
ATOM 685 O O . LEU A 1 84 ? 0.021 -11.922 -11.593 1.00 94.62 84 LEU A O 1
ATOM 689 N N . ARG A 1 85 ? -0.714 -12.687 -9.604 1.00 93.62 85 ARG A N 1
ATOM 690 C CA . ARG A 1 85 ? 0.321 -13.730 -9.449 1.00 93.62 85 ARG A CA 1
ATOM 691 C C . ARG A 1 85 ? 1.725 -13.151 -9.680 1.00 93.62 85 ARG A C 1
ATOM 693 O O . ARG A 1 85 ? 2.475 -13.658 -10.512 1.00 93.62 85 ARG A O 1
ATOM 700 N N . LEU A 1 86 ? 2.024 -12.030 -9.018 1.00 94.69 86 LEU A N 1
ATOM 701 C CA . LEU A 1 86 ? 3.281 -11.306 -9.207 1.00 94.69 86 LEU A CA 1
ATOM 702 C C . LEU A 1 86 ? 4.474 -12.217 -8.906 1.00 94.69 86 LEU A C 1
ATOM 704 O O . LEU A 1 86 ? 4.510 -12.872 -7.862 1.00 94.69 86 LEU A O 1
ATOM 708 N N . ASP A 1 87 ? 5.460 -12.230 -9.795 1.00 94.06 87 ASP A N 1
ATOM 709 C CA . ASP A 1 87 ? 6.742 -12.854 -9.493 1.00 94.06 87 ASP A CA 1
ATOM 710 C C . ASP A 1 87 ? 7.568 -11.989 -8.521 1.00 94.06 87 ASP A C 1
ATOM 712 O O . ASP A 1 87 ? 7.263 -10.823 -8.254 1.00 94.06 87 ASP A O 1
ATOM 716 N N . ALA A 1 88 ? 8.641 -12.564 -7.970 1.00 94.19 88 ALA A N 1
ATOM 717 C CA . ALA A 1 88 ? 9.472 -11.886 -6.975 1.00 94.19 88 ALA A CA 1
ATOM 718 C C . ALA A 1 88 ? 10.080 -10.566 -7.489 1.00 94.19 88 ALA A C 1
ATOM 720 O O . ALA A 1 88 ? 10.280 -9.626 -6.715 1.00 94.19 88 ALA A O 1
ATOM 721 N N . ARG A 1 89 ? 10.374 -10.478 -8.792 1.00 94.69 89 ARG A N 1
ATOM 722 C CA . ARG A 1 89 ? 10.973 -9.289 -9.397 1.00 94.69 89 ARG A CA 1
ATOM 723 C C . ARG A 1 89 ? 9.926 -8.196 -9.580 1.00 94.69 89 ARG A C 1
ATOM 725 O O . ARG A 1 89 ? 10.193 -7.052 -9.215 1.00 94.69 89 ARG A O 1
ATOM 732 N N . GLU A 1 90 ? 8.748 -8.538 -10.097 1.00 95.00 90 GLU A N 1
ATOM 733 C CA . GLU A 1 90 ? 7.601 -7.626 -10.187 1.00 95.00 90 GLU A CA 1
ATOM 734 C C . GLU A 1 90 ? 7.257 -7.062 -8.816 1.00 95.00 90 GLU A C 1
ATOM 736 O O . GLU A 1 90 ? 7.109 -5.851 -8.663 1.00 95.00 90 GLU A O 1
ATOM 741 N N . HIS A 1 91 ? 7.215 -7.935 -7.808 1.00 95.44 91 HIS A N 1
ATOM 742 C CA . HIS A 1 91 ? 6.904 -7.561 -6.440 1.00 95.44 91 HIS A CA 1
ATOM 743 C C . HIS A 1 91 ? 7.902 -6.539 -5.878 1.00 95.44 91 HIS A C 1
ATOM 745 O O . HIS A 1 91 ? 7.509 -5.482 -5.377 1.00 95.44 91 HIS A O 1
ATOM 751 N N . ALA A 1 92 ? 9.203 -6.811 -6.012 1.00 94.94 92 ALA A N 1
ATOM 752 C CA . ALA A 1 92 ? 10.256 -5.913 -5.545 1.00 94.94 92 ALA A CA 1
ATOM 753 C C . ALA A 1 92 ? 10.231 -4.553 -6.270 1.00 94.94 92 ALA A C 1
ATOM 755 O O . ALA A 1 92 ? 10.341 -3.500 -5.630 1.00 94.94 92 ALA A O 1
ATOM 756 N N . MET A 1 93 ? 10.043 -4.560 -7.596 1.00 95.44 93 MET A N 1
ATOM 757 C CA . MET A 1 93 ? 9.950 -3.334 -8.394 1.00 95.44 93 MET A CA 1
ATOM 758 C C . MET A 1 93 ? 8.704 -2.518 -8.028 1.00 95.44 93 MET A C 1
ATOM 760 O O . MET A 1 93 ? 8.819 -1.310 -7.838 1.00 95.44 93 MET A O 1
ATOM 764 N N . LEU A 1 94 ? 7.541 -3.156 -7.855 1.00 96.25 94 LEU A N 1
ATOM 765 C CA . LEU A 1 94 ? 6.289 -2.487 -7.485 1.00 96.25 94 LEU A CA 1
ATOM 766 C C . LEU A 1 94 ? 6.333 -1.873 -6.088 1.00 96.25 94 LEU A C 1
ATOM 768 O O . LEU A 1 94 ? 5.888 -0.740 -5.919 1.00 96.25 94 LEU A O 1
ATOM 772 N N . ARG A 1 95 ? 6.905 -2.570 -5.098 1.00 95.75 95 ARG A N 1
ATOM 773 C CA . ARG A 1 95 ? 7.098 -2.004 -3.752 1.00 95.75 95 ARG A CA 1
ATOM 774 C C . ARG A 1 95 ? 7.988 -0.766 -3.793 1.00 95.75 95 ARG A C 1
ATOM 776 O O . ARG A 1 95 ? 7.662 0.248 -3.182 1.00 95.75 95 ARG A O 1
ATOM 783 N N . THR A 1 96 ? 9.088 -0.833 -4.539 1.00 95.12 96 THR A N 1
ATOM 784 C CA . THR A 1 96 ? 10.005 0.306 -4.685 1.00 95.12 96 THR A CA 1
ATOM 785 C C . THR A 1 96 ? 9.331 1.459 -5.430 1.00 95.12 96 THR A C 1
ATOM 787 O O . THR A 1 96 ? 9.416 2.604 -4.997 1.00 95.12 96 THR A O 1
ATOM 790 N N . TYR A 1 97 ? 8.592 1.159 -6.499 1.00 96.19 97 TYR A N 1
ATOM 791 C CA . TYR A 1 97 ? 7.807 2.137 -7.248 1.00 96.19 97 TYR A CA 1
ATOM 792 C C . TYR A 1 97 ? 6.772 2.840 -6.361 1.00 96.19 97 TYR A C 1
ATOM 794 O O . TYR A 1 97 ? 6.724 4.066 -6.340 1.00 96.19 97 TYR A O 1
ATOM 802 N N . ALA A 1 98 ? 5.988 2.087 -5.582 1.00 95.75 98 ALA A N 1
ATOM 803 C CA . ALA A 1 98 ? 4.975 2.639 -4.684 1.00 95.75 98 ALA A CA 1
ATOM 804 C C . ALA A 1 98 ? 5.588 3.538 -3.598 1.00 95.75 98 ALA A C 1
ATOM 806 O O . ALA A 1 98 ? 5.033 4.589 -3.287 1.00 95.75 98 ALA A O 1
ATOM 807 N N . LEU A 1 99 ? 6.753 3.160 -3.062 1.00 95.38 99 LEU A N 1
ATOM 808 C CA . LEU A 1 99 ? 7.490 3.962 -2.085 1.00 95.38 99 LEU A CA 1
ATOM 809 C C . LEU A 1 99 ? 8.023 5.277 -2.678 1.00 95.38 99 LEU A C 1
ATOM 811 O O . LEU A 1 99 ? 8.138 6.272 -1.970 1.00 95.38 99 LEU A O 1
ATOM 815 N N . MET A 1 100 ? 8.364 5.272 -3.966 1.00 93.44 100 MET A N 1
ATOM 816 C CA . MET A 1 100 ? 9.038 6.373 -4.654 1.00 93.44 100 MET A CA 1
ATOM 817 C C . MET A 1 100 ? 8.120 7.171 -5.591 1.00 93.44 100 MET A C 1
ATOM 819 O O . MET A 1 100 ? 8.640 7.994 -6.343 1.00 93.44 100 MET A O 1
ATOM 823 N N . LYS A 1 101 ? 6.800 6.925 -5.571 1.00 88.19 101 LYS A N 1
ATOM 824 C CA . LYS A 1 101 ? 5.807 7.321 -6.594 1.00 88.19 101 LYS A CA 1
ATOM 825 C C . LYS A 1 101 ? 5.927 8.768 -7.097 1.00 88.19 101 LYS A C 1
ATOM 827 O O . LYS A 1 101 ? 5.746 9.000 -8.287 1.00 88.19 101 LYS A O 1
ATOM 832 N N . ASP A 1 102 ? 6.315 9.701 -6.230 1.00 87.06 102 ASP A N 1
ATOM 833 C CA . ASP A 1 102 ? 6.427 11.135 -6.539 1.00 87.06 102 ASP A CA 1
ATOM 834 C C . ASP A 1 102 ? 7.870 11.613 -6.802 1.00 87.06 102 ASP A C 1
ATOM 836 O O . ASP A 1 102 ? 8.189 12.798 -6.696 1.00 87.06 102 ASP A O 1
ATOM 840 N N . THR A 1 103 ? 8.777 10.695 -7.140 1.00 89.75 103 THR A N 1
ATOM 841 C CA . THR A 1 103 ? 10.184 10.993 -7.446 1.00 89.75 103 THR A CA 1
ATOM 842 C C . THR A 1 103 ? 10.512 10.712 -8.915 1.00 89.75 103 THR A C 1
ATOM 844 O O . THR A 1 103 ? 9.902 9.835 -9.530 1.00 89.75 103 THR A O 1
ATOM 847 N N . PRO A 1 104 ? 11.538 11.369 -9.491 1.00 90.75 104 PRO A N 1
ATOM 848 C CA . PRO A 1 104 ? 12.013 11.055 -10.840 1.00 90.75 104 PRO A CA 1
ATOM 849 C C . PRO A 1 104 ? 12.347 9.567 -11.045 1.00 90.75 104 PRO A C 1
ATOM 851 O O . PRO A 1 104 ? 12.107 9.007 -12.115 1.00 90.75 104 PRO A O 1
ATOM 854 N N . SER A 1 105 ? 12.856 8.904 -10.005 1.00 90.94 105 SER A N 1
ATOM 855 C CA . SER A 1 105 ? 13.199 7.482 -10.038 1.00 90.94 105 SER A CA 1
ATOM 856 C C . SER A 1 105 ? 11.980 6.569 -10.205 1.00 90.94 105 SER A C 1
ATOM 858 O O . SER A 1 105 ? 12.119 5.494 -10.787 1.00 90.94 105 SER A O 1
ATOM 860 N N . ALA A 1 106 ? 10.784 6.973 -9.755 1.00 93.31 106 ALA A N 1
ATOM 861 C CA . ALA A 1 106 ? 9.576 6.178 -9.979 1.00 93.31 106 ALA A CA 1
ATOM 862 C C . ALA A 1 106 ? 9.216 6.081 -11.460 1.00 93.31 106 ALA A C 1
ATOM 864 O O . ALA A 1 106 ? 8.823 5.007 -11.904 1.00 93.31 106 ALA A O 1
ATOM 865 N N . TYR A 1 107 ? 9.423 7.135 -12.255 1.00 92.06 107 TYR A N 1
ATOM 866 C CA . TYR A 1 107 ? 9.208 7.053 -13.703 1.00 92.06 107 TYR A CA 1
ATOM 867 C C . TYR A 1 107 ? 10.140 6.027 -14.346 1.00 92.06 107 TYR A C 1
ATOM 869 O O . TYR A 1 107 ? 9.693 5.189 -15.126 1.00 92.06 107 TYR A O 1
ATOM 877 N N . GLN A 1 108 ? 11.423 6.040 -13.970 1.00 94.06 108 GLN A N 1
ATOM 878 C CA . GLN A 1 108 ? 12.399 5.063 -14.459 1.00 94.06 108 GLN A CA 1
ATOM 879 C C . GLN A 1 108 ? 12.003 3.631 -14.076 1.00 94.06 108 GLN A C 1
ATOM 881 O O . GLN A 1 108 ? 12.004 2.748 -14.934 1.00 94.06 108 GLN A O 1
ATOM 886 N N . LEU A 1 109 ? 11.599 3.408 -12.821 1.00 95.06 109 LEU A N 1
ATOM 887 C CA . LEU A 1 109 ? 11.092 2.113 -12.356 1.00 95.06 109 LEU A CA 1
ATOM 888 C C . LEU A 1 109 ? 9.813 1.696 -13.094 1.00 95.06 109 LEU A C 1
ATOM 890 O O . LEU A 1 109 ? 9.676 0.534 -13.464 1.00 95.06 109 LEU A O 1
ATOM 894 N N . GLY A 1 110 ? 8.903 2.635 -13.353 1.00 95.06 110 GLY A N 1
ATOM 895 C CA . GLY A 1 110 ? 7.676 2.401 -14.109 1.00 95.06 110 GLY A CA 1
ATOM 896 C C . GLY A 1 110 ? 7.965 1.929 -15.534 1.00 95.06 110 GLY A C 1
ATOM 897 O O . GLY A 1 110 ? 7.415 0.916 -15.965 1.00 95.06 110 GLY A O 1
ATOM 898 N N . PHE A 1 111 ? 8.891 2.589 -16.238 1.00 94.81 111 PHE A N 1
ATOM 899 C CA . PHE A 1 111 ? 9.333 2.154 -17.567 1.00 94.81 111 PHE A CA 1
ATOM 900 C C . PHE A 1 111 ? 10.001 0.778 -17.537 1.00 94.81 111 PHE A C 1
ATOM 902 O O . PHE A 1 111 ? 9.702 -0.064 -18.384 1.00 94.81 111 PHE A O 1
ATOM 909 N N . GLN A 1 112 ? 10.870 0.521 -16.556 1.00 95.25 112 GLN A N 1
ATOM 910 C CA . GLN A 1 112 ? 11.515 -0.785 -16.394 1.00 95.25 112 GLN A CA 1
ATOM 911 C C . GLN A 1 112 ? 10.492 -1.898 -16.146 1.00 95.25 112 GLN A C 1
ATOM 913 O O . GLN A 1 112 ? 10.592 -2.966 -16.751 1.00 95.25 112 GLN A O 1
ATOM 918 N N . LEU A 1 113 ? 9.490 -1.644 -15.302 1.00 95.62 113 LEU A N 1
ATOM 919 C CA . LEU A 1 113 ? 8.425 -2.595 -15.006 1.00 95.62 113 LEU A CA 1
ATOM 920 C C . LEU A 1 113 ? 7.544 -2.852 -16.237 1.00 95.62 113 LEU A C 1
ATOM 922 O O . LEU A 1 113 ? 7.269 -4.004 -16.567 1.00 95.62 113 LEU A O 1
ATOM 926 N N . ALA A 1 114 ? 7.153 -1.800 -16.960 1.00 95.06 114 ALA A N 1
ATOM 927 C CA . ALA A 1 114 ? 6.378 -1.928 -18.191 1.00 95.06 114 ALA A CA 1
ATOM 928 C C . ALA A 1 114 ? 7.137 -2.727 -19.266 1.00 95.06 114 ALA A C 1
ATOM 930 O O . ALA A 1 114 ? 6.572 -3.645 -19.862 1.00 95.06 114 ALA A O 1
ATOM 931 N N . ALA A 1 115 ? 8.427 -2.441 -19.467 1.00 95.06 115 ALA A N 1
ATOM 932 C CA . ALA A 1 115 ? 9.278 -3.190 -20.390 1.00 95.06 115 ALA A CA 1
ATOM 933 C C . ALA A 1 115 ? 9.432 -4.659 -19.964 1.00 95.06 115 ALA A C 1
ATOM 935 O O . ALA A 1 115 ? 9.357 -5.562 -20.798 1.00 95.06 115 ALA A O 1
ATOM 936 N N . TYR A 1 116 ? 9.592 -4.916 -18.661 1.00 95.69 116 TYR A N 1
ATOM 937 C CA . TYR A 1 116 ? 9.647 -6.272 -18.122 1.00 95.69 116 TYR A CA 1
ATOM 938 C C . TYR A 1 116 ? 8.364 -7.057 -18.429 1.00 95.69 116 TYR A C 1
ATOM 940 O O . TYR A 1 116 ? 8.440 -8.159 -18.976 1.00 95.69 116 TYR A O 1
ATOM 948 N N . HIS A 1 117 ? 7.190 -6.471 -18.166 1.00 95.38 117 HIS A N 1
ATOM 949 C CA . HIS A 1 117 ? 5.904 -7.103 -18.468 1.00 95.38 117 HIS A CA 1
ATOM 950 C C . HIS A 1 117 ? 5.735 -7.385 -19.966 1.00 95.38 117 HIS A C 1
ATOM 952 O O . HIS A 1 117 ? 5.264 -8.458 -20.328 1.00 95.38 117 HIS A O 1
ATOM 958 N N . GLN A 1 118 ? 6.175 -6.484 -20.849 1.00 92.88 118 GLN A N 1
ATOM 959 C CA . GLN A 1 118 ? 6.112 -6.713 -22.298 1.00 92.88 118 GLN A CA 1
ATOM 960 C C . GLN A 1 118 ? 6.980 -7.885 -22.768 1.00 92.88 118 GLN A C 1
ATOM 962 O O . GLN A 1 118 ? 6.679 -8.499 -23.788 1.00 92.88 118 GLN A O 1
ATOM 967 N N . VAL A 1 119 ? 8.063 -8.206 -22.059 1.00 94.00 119 VAL A N 1
ATOM 968 C CA . VAL A 1 119 ? 8.956 -9.312 -22.431 1.00 94.00 119 VAL A CA 1
ATOM 969 C C . VAL A 1 119 ? 8.511 -10.627 -21.796 1.00 94.00 119 VAL A C 1
ATOM 971 O O . VAL A 1 119 ? 8.471 -11.648 -22.484 1.00 94.00 119 VAL A O 1
ATOM 974 N N . VAL A 1 120 ? 8.188 -10.608 -20.503 1.00 94.50 120 VAL A N 1
ATOM 975 C CA . VAL A 1 120 ? 7.899 -11.816 -19.714 1.00 94.50 120 VAL A CA 1
ATOM 976 C C . VAL A 1 120 ? 6.421 -12.193 -19.771 1.00 94.50 120 VAL A C 1
ATOM 978 O O . VAL A 1 120 ? 6.091 -13.363 -19.944 1.00 94.50 120 VAL A O 1
ATOM 981 N N . HIS A 1 121 ? 5.532 -11.204 -19.728 1.00 91.69 121 HIS A N 1
ATOM 982 C CA . HIS A 1 121 ? 4.080 -11.377 -19.643 1.00 91.69 121 HIS A CA 1
ATOM 983 C C . HIS A 1 121 ? 3.379 -10.902 -20.922 1.00 91.69 121 HIS A C 1
ATOM 985 O O . HIS A 1 121 ? 2.375 -10.199 -20.881 1.00 91.69 121 HIS A O 1
ATOM 991 N N . ARG A 1 122 ? 3.898 -11.315 -22.087 1.00 90.56 122 ARG A N 1
ATOM 992 C CA . ARG A 1 122 ? 3.406 -10.914 -23.427 1.00 90.56 122 ARG A CA 1
ATOM 993 C C . ARG A 1 122 ? 1.909 -11.127 -23.654 1.00 90.56 122 ARG A C 1
ATOM 995 O O . ARG A 1 122 ? 1.306 -10.405 -24.439 1.00 90.56 122 ARG A O 1
ATOM 1002 N N . ALA A 1 123 ? 1.330 -12.130 -22.999 1.00 93.50 123 ALA A N 1
ATOM 1003 C CA . ALA A 1 123 ? -0.093 -12.442 -23.096 1.00 93.50 123 ALA A CA 1
ATOM 1004 C C . ALA A 1 123 ? -0.988 -11.426 -22.359 1.00 93.50 123 ALA A C 1
ATOM 1006 O O . ALA A 1 123 ? -2.193 -11.407 -22.589 1.00 93.50 123 ALA A O 1
ATOM 1007 N N . ASP A 1 124 ? -0.413 -10.581 -21.497 1.00 93.44 124 ASP A N 1
ATOM 1008 C CA . ASP A 1 124 ? -1.127 -9.572 -20.718 1.00 93.44 124 ASP A CA 1
ATOM 1009 C C . ASP A 1 124 ? -0.515 -8.170 -20.924 1.00 93.44 124 ASP A C 1
ATOM 1011 O O . ASP A 1 124 ? 0.171 -7.638 -20.047 1.00 93.44 124 ASP A O 1
ATOM 1015 N N . PRO A 1 125 ? -0.754 -7.527 -22.084 1.00 90.50 125 PRO A N 1
ATOM 1016 C CA . PRO A 1 125 ? -0.164 -6.225 -22.408 1.00 90.50 125 PRO A CA 1
ATOM 1017 C C . PRO A 1 125 ? -0.607 -5.097 -21.461 1.00 90.50 125 PRO A C 1
ATOM 1019 O O . PRO A 1 125 ? 0.061 -4.068 -21.374 1.00 90.50 125 PRO A O 1
ATOM 1022 N N . LEU A 1 126 ? -1.712 -5.285 -20.732 1.00 94.44 126 LEU A N 1
ATOM 1023 C CA . LEU A 1 126 ? -2.244 -4.313 -19.773 1.00 94.44 126 LEU A CA 1
ATOM 1024 C C . LEU A 1 126 ? -1.807 -4.599 -18.330 1.00 94.44 126 LEU A C 1
ATOM 1026 O O . LEU A 1 126 ? -2.237 -3.896 -17.417 1.00 94.44 126 LEU A O 1
ATOM 1030 N N . ARG A 1 127 ? -0.931 -5.586 -18.104 1.00 95.50 127 ARG A N 1
ATOM 1031 C CA . ARG A 1 127 ? -0.483 -5.991 -16.765 1.00 95.50 127 ARG A CA 1
ATOM 1032 C C . ARG A 1 127 ? 0.060 -4.835 -15.935 1.00 95.50 127 ARG A C 1
ATOM 1034 O O . ARG A 1 127 ? -0.280 -4.718 -14.766 1.00 95.50 127 ARG A O 1
ATOM 1041 N N . PHE A 1 128 ? 0.838 -3.935 -16.544 1.00 95.06 128 PHE A N 1
ATOM 1042 C CA . PHE A 1 128 ? 1.338 -2.746 -15.846 1.00 95.06 128 PHE A CA 1
ATOM 1043 C C . PHE A 1 128 ? 0.198 -1.869 -15.308 1.00 95.06 128 PHE A C 1
ATOM 1045 O O . PHE A 1 128 ? 0.237 -1.472 -14.148 1.00 95.06 128 PHE A O 1
ATOM 1052 N N . LEU A 1 129 ? -0.846 -1.633 -16.109 1.00 95.44 129 LEU A N 1
ATOM 1053 C CA . LEU A 1 129 ? -2.011 -0.855 -15.680 1.00 95.44 129 LEU A CA 1
ATOM 1054 C C . LEU A 1 129 ? -2.800 -1.571 -14.582 1.00 95.44 129 LEU A C 1
ATOM 1056 O O . LEU A 1 129 ? -3.209 -0.926 -13.625 1.00 95.44 129 LEU A O 1
ATOM 1060 N N . LYS A 1 130 ? -2.953 -2.898 -14.672 1.00 96.25 130 LYS A N 1
ATOM 1061 C CA . LYS A 1 130 ? -3.581 -3.697 -13.608 1.00 96.25 130 LYS A CA 1
ATOM 1062 C C . LYS A 1 130 ? -2.808 -3.595 -12.292 1.00 96.25 130 LYS A C 1
ATOM 1064 O O . LYS A 1 130 ? -3.417 -3.480 -11.235 1.00 96.25 130 LYS A O 1
ATOM 1069 N N . CYS A 1 131 ? -1.474 -3.589 -12.345 1.00 96.31 131 CYS A N 1
ATOM 1070 C CA . CYS A 1 131 ? -0.663 -3.352 -11.155 1.00 96.31 131 CYS A CA 1
ATOM 1071 C C . CYS A 1 131 ? -0.915 -1.949 -10.589 1.00 96.31 131 CYS A C 1
ATOM 1073 O O . CYS A 1 131 ? -1.127 -1.826 -9.388 1.00 96.31 131 CYS A O 1
ATOM 1075 N N . LEU A 1 132 ? -0.941 -0.908 -11.432 1.00 95.50 132 LEU A N 1
ATOM 1076 C CA . LEU A 1 132 ? -1.226 0.464 -10.989 1.00 95.50 132 LEU A CA 1
ATOM 1077 C C . LEU A 1 132 ? -2.624 0.622 -10.377 1.00 95.50 132 LEU A C 1
ATOM 1079 O O . LEU A 1 132 ? -2.760 1.365 -9.407 1.00 95.50 132 LEU A O 1
ATOM 1083 N N . ASP A 1 133 ? -3.625 -0.084 -10.908 1.00 96.25 133 ASP A N 1
ATOM 1084 C CA . ASP A 1 133 ? -4.990 -0.109 -10.370 1.00 96.25 133 ASP A CA 1
ATOM 1085 C C . ASP A 1 133 ? -4.991 -0.586 -8.911 1.00 96.25 133 ASP A C 1
ATOM 1087 O O . ASP A 1 133 ? -5.518 0.094 -8.033 1.00 96.25 133 ASP A O 1
ATOM 1091 N N . VAL A 1 134 ? -4.275 -1.673 -8.605 1.00 96.00 134 VAL A N 1
ATOM 1092 C CA . VAL A 1 134 ? -4.147 -2.156 -7.220 1.00 96.00 134 VAL A CA 1
ATOM 1093 C C . VAL A 1 134 ? -3.429 -1.149 -6.308 1.00 96.00 134 VAL A C 1
ATOM 1095 O O . VAL A 1 134 ? -3.786 -0.997 -5.139 1.00 96.00 134 VAL A O 1
ATOM 1098 N N . LEU A 1 135 ? -2.448 -0.401 -6.824 1.00 95.88 135 LEU A N 1
ATOM 1099 C CA . LEU A 1 135 ? -1.756 0.637 -6.044 1.00 95.88 135 LEU A CA 1
ATOM 1100 C C . LEU A 1 135 ? -2.621 1.879 -5.766 1.00 95.88 135 LEU A C 1
ATOM 1102 O O . LEU A 1 135 ? -2.164 2.782 -5.062 1.00 95.88 135 LEU A O 1
ATOM 1106 N N . SER A 1 136 ? -3.824 1.964 -6.336 1.00 95.50 136 SER A N 1
ATOM 1107 C CA . SER A 1 136 ? -4.728 3.108 -6.181 1.00 95.50 136 SER A CA 1
ATOM 1108 C C . SER A 1 136 ? -5.746 2.958 -5.046 1.00 95.50 136 SER A C 1
ATOM 1110 O O . SER A 1 136 ? -6.563 3.855 -4.850 1.00 95.50 136 SER A O 1
ATOM 1112 N N . ILE A 1 137 ? -5.676 1.864 -4.276 1.00 96.56 137 ILE A N 1
ATOM 1113 C CA . ILE A 1 137 ? -6.597 1.606 -3.165 1.00 96.56 137 ILE A CA 1
ATOM 1114 C C . ILE A 1 137 ? -6.640 2.746 -2.141 1.00 96.56 137 ILE A C 1
ATOM 1116 O O . ILE A 1 137 ? -5.609 3.289 -1.727 1.00 96.56 137 ILE A O 1
ATOM 1120 N N . SER A 1 138 ? -7.851 3.060 -1.682 1.00 95.88 138 SER A N 1
ATOM 1121 C CA . SER A 1 138 ? -8.077 4.028 -0.619 1.00 95.88 138 SER A CA 1
ATOM 1122 C C . SER A 1 138 ? -7.554 3.530 0.731 1.00 95.88 138 SER A C 1
ATOM 1124 O O . SER A 1 138 ? -7.936 2.466 1.230 1.00 95.88 138 SER A O 1
ATOM 1126 N N . GLY A 1 139 ? -6.714 4.349 1.370 1.00 96.31 139 GLY A N 1
ATOM 1127 C CA . GLY A 1 139 ? -6.301 4.127 2.754 1.00 96.31 139 GLY A CA 1
ATOM 1128 C C . GLY A 1 139 ? -7.483 4.141 3.725 1.00 96.31 139 GLY A C 1
ATOM 1129 O O . GLY A 1 139 ? -7.502 3.343 4.658 1.00 96.31 139 GLY A O 1
ATOM 1130 N N . ASP A 1 140 ? -8.495 4.975 3.478 1.00 96.19 140 ASP A N 1
ATOM 1131 C CA . ASP A 1 140 ? -9.682 5.070 4.335 1.00 96.19 140 ASP A CA 1
ATOM 1132 C C . ASP A 1 140 ? -10.519 3.787 4.279 1.00 96.19 140 ASP A C 1
ATOM 1134 O O . ASP A 1 140 ? -10.963 3.301 5.320 1.00 96.19 140 ASP A O 1
ATOM 1138 N N . SER A 1 141 ? -10.653 3.180 3.094 1.00 96.75 141 SER A N 1
ATOM 1139 C CA . SER A 1 141 ? -11.357 1.904 2.921 1.00 96.75 141 SER A CA 1
ATOM 1140 C C . SER A 1 141 ? -10.632 0.768 3.649 1.00 96.75 141 SER A C 1
ATOM 1142 O O . SER A 1 141 ? -11.258 -0.012 4.370 1.00 96.75 141 SER A O 1
ATOM 1144 N N . LEU A 1 142 ? -9.294 0.717 3.559 1.00 96.94 142 LEU A N 1
ATOM 1145 C CA . LEU A 1 142 ? -8.490 -0.227 4.345 1.00 96.94 142 LEU A CA 1
ATOM 1146 C C . LEU A 1 142 ? -8.657 0.002 5.850 1.00 96.94 142 LEU A C 1
ATOM 1148 O O . LEU A 1 142 ? -8.808 -0.964 6.599 1.00 96.94 142 LEU A O 1
ATOM 1152 N N . VAL A 1 143 ? -8.639 1.260 6.303 1.00 97.00 143 VAL A N 1
ATOM 1153 C CA . VAL A 1 143 ? -8.828 1.590 7.720 1.00 97.00 143 VAL A CA 1
ATOM 1154 C C . VAL A 1 143 ? -10.196 1.125 8.199 1.00 97.00 143 VAL A C 1
ATOM 1156 O O . VAL A 1 143 ? -10.251 0.422 9.205 1.00 97.00 143 VAL A O 1
ATOM 1159 N N . ALA A 1 144 ? -11.272 1.453 7.484 1.00 95.19 144 ALA A N 1
ATOM 1160 C CA . ALA A 1 144 ? -12.638 1.090 7.850 1.00 95.19 144 ALA A CA 1
ATOM 1161 C C . ALA A 1 144 ? -12.820 -0.429 8.012 1.00 95.19 144 ALA A C 1
ATOM 1163 O O . ALA A 1 144 ? -13.427 -0.883 8.982 1.00 95.19 144 ALA A O 1
ATOM 1164 N N . VAL A 1 145 ? -12.253 -1.214 7.093 1.00 95.56 145 VAL A N 1
ATOM 1165 C CA . VAL A 1 145 ? -12.470 -2.666 7.032 1.00 95.56 145 VAL A CA 1
ATOM 1166 C C . VAL A 1 145 ? -11.502 -3.442 7.927 1.00 95.56 145 VAL A C 1
ATOM 1168 O O . VAL A 1 145 ? -11.923 -4.357 8.630 1.00 95.56 145 VAL A O 1
ATOM 1171 N N . LEU A 1 146 ? -10.209 -3.102 7.914 1.00 95.50 146 LEU A N 1
ATOM 1172 C CA . LEU A 1 146 ? -9.160 -3.935 8.519 1.00 95.50 146 LEU A CA 1
ATOM 1173 C C . LEU A 1 146 ? -8.616 -3.392 9.840 1.00 95.50 146 LEU A C 1
ATOM 1175 O O . LEU A 1 146 ? -8.136 -4.171 10.662 1.00 95.50 146 LEU A O 1
ATOM 1179 N N . PHE A 1 147 ? -8.670 -2.076 10.061 1.00 95.62 147 PHE A N 1
ATOM 1180 C CA . PHE A 1 147 ? -8.018 -1.454 11.218 1.00 95.62 147 PHE A CA 1
ATOM 1181 C C . PHE A 1 147 ? -8.996 -0.875 12.235 1.00 95.62 147 PHE A C 1
ATOM 1183 O O . PHE A 1 147 ? -8.685 -0.890 13.425 1.00 95.62 147 PHE A O 1
ATOM 1190 N N . ARG A 1 148 ? -10.180 -0.414 11.815 1.00 94.06 148 ARG A N 1
ATOM 1191 C CA . ARG A 1 148 ? -11.203 0.179 12.689 1.00 94.06 148 ARG A CA 1
ATOM 1192 C C . ARG A 1 148 ? -11.580 -0.721 13.868 1.00 94.06 148 ARG A C 1
ATOM 1194 O O . ARG A 1 148 ? -11.642 -0.188 14.975 1.00 94.06 148 ARG A O 1
ATOM 1201 N N . PRO A 1 149 ? -11.719 -2.055 13.705 1.00 91.19 149 PRO A N 1
ATOM 1202 C CA . PRO A 1 149 ? -11.974 -2.942 14.841 1.00 91.19 149 PRO A CA 1
ATOM 1203 C C . PRO A 1 149 ? -10.872 -2.921 15.915 1.00 91.19 149 PRO A C 1
ATOM 1205 O O . PRO A 1 149 ? -11.155 -3.188 17.079 1.00 91.19 149 PRO A O 1
ATOM 1208 N N . SER A 1 150 ? -9.628 -2.603 15.539 1.00 91.81 150 SER A N 1
ATOM 1209 C CA . SER A 1 150 ? -8.470 -2.568 16.445 1.00 91.81 150 SER A CA 1
ATOM 1210 C C . SER A 1 150 ? -8.186 -1.175 17.008 1.00 91.81 150 SER A C 1
ATOM 1212 O O . SER A 1 150 ? -7.809 -1.052 18.170 1.00 91.81 150 SER A O 1
ATOM 1214 N N . ILE A 1 151 ? -8.318 -0.126 16.189 1.00 92.62 151 ILE A N 1
ATOM 1215 C CA . ILE A 1 151 ? -7.905 1.241 16.556 1.00 92.62 151 ILE A CA 1
ATOM 1216 C C . ILE A 1 151 ? -9.078 2.142 16.968 1.00 92.62 151 ILE A C 1
ATOM 1218 O O . ILE A 1 151 ? -8.849 3.257 17.441 1.00 92.62 151 ILE A O 1
ATOM 1222 N N . GLY A 1 152 ? -10.324 1.687 16.788 1.00 90.94 152 GLY A N 1
ATOM 1223 C CA . GLY A 1 152 ? -11.523 2.482 17.046 1.00 90.94 152 GLY A CA 1
ATOM 1224 C C . GLY A 1 152 ? -11.477 3.807 16.287 1.00 90.94 152 GLY A C 1
ATOM 1225 O O . GLY A 1 152 ? -11.130 3.838 15.108 1.00 90.94 152 GLY A O 1
ATOM 1226 N N . ASP A 1 153 ? -11.753 4.912 16.981 1.00 90.00 153 ASP A N 1
ATOM 1227 C CA . ASP A 1 153 ? -11.774 6.257 16.394 1.00 90.00 153 ASP A CA 1
ATOM 1228 C C . ASP A 1 153 ? -10.399 6.911 16.186 1.00 90.00 153 ASP A C 1
ATOM 1230 O O . ASP A 1 153 ? -10.316 8.039 15.689 1.00 90.00 153 ASP A O 1
ATOM 1234 N N . ALA A 1 154 ? -9.305 6.221 16.519 1.00 93.19 154 ALA A N 1
ATOM 1235 C CA . ALA A 1 154 ? -7.964 6.758 16.335 1.00 93.19 154 ALA A CA 1
ATOM 1236 C C . ALA A 1 154 ? -7.638 7.012 14.852 1.00 93.19 154 ALA A C 1
ATOM 1238 O O . ALA A 1 154 ? -8.046 6.283 13.947 1.00 93.19 154 ALA A O 1
ATOM 1239 N N . SER A 1 155 ? -6.854 8.062 14.604 1.00 93.75 155 SER A N 1
ATOM 1240 C CA . SER A 1 155 ? -6.382 8.407 13.263 1.00 93.75 155 SER A CA 1
ATOM 1241 C C . SER A 1 155 ? -5.157 7.571 12.901 1.00 93.75 155 SER A C 1
ATOM 1243 O O . SER A 1 155 ? -4.138 7.643 13.591 1.00 93.75 155 SER A O 1
ATOM 1245 N N . MET A 1 156 ? -5.223 6.855 11.773 1.00 95.00 156 MET A N 1
ATOM 1246 C CA . MET A 1 156 ? -4.077 6.119 11.227 1.00 95.00 156 MET A CA 1
ATOM 1247 C C . MET A 1 156 ? -2.870 7.041 10.993 1.00 95.00 156 MET A C 1
ATOM 1249 O O . MET A 1 156 ? -1.741 6.681 11.307 1.00 95.00 156 MET A O 1
ATOM 1253 N N . SER A 1 157 ? -3.101 8.275 10.538 1.00 94.56 157 SER A N 1
ATOM 1254 C CA . SER A 1 157 ? -2.041 9.268 10.334 1.00 94.56 157 SER A CA 1
ATOM 1255 C C . SER A 1 157 ? -1.301 9.619 11.628 1.00 94.56 157 SER A C 1
ATOM 1257 O O . SER A 1 157 ? -0.075 9.738 11.607 1.00 94.56 157 SER A O 1
ATOM 1259 N N . ARG A 1 158 ? -2.019 9.745 12.757 1.00 94.19 158 ARG A N 1
ATOM 1260 C CA . ARG A 1 158 ? -1.403 9.975 14.077 1.00 94.19 158 ARG A CA 1
ATOM 1261 C C . ARG A 1 158 ? -0.611 8.757 14.538 1.00 94.19 158 ARG A C 1
ATOM 1263 O O . ARG A 1 158 ? 0.541 8.916 14.913 1.00 94.19 158 ARG A O 1
ATOM 1270 N N . LEU A 1 159 ? -1.181 7.557 14.406 1.00 94.69 159 LEU A N 1
ATOM 1271 C CA . LEU A 1 159 ? -0.487 6.308 14.741 1.00 94.69 159 LEU A CA 1
ATOM 1272 C C . LEU A 1 159 ? 0.823 6.167 13.959 1.00 94.69 159 LEU A C 1
ATOM 1274 O O . LEU A 1 159 ? 1.863 5.885 14.544 1.00 94.69 159 LEU A O 1
ATOM 1278 N N . ILE A 1 160 ? 0.797 6.421 12.649 1.00 95.50 160 ILE A N 1
ATOM 1279 C CA . ILE A 1 160 ? 1.999 6.420 11.807 1.00 95.50 160 ILE A CA 1
ATOM 1280 C C . ILE A 1 160 ? 3.034 7.423 12.325 1.00 95.50 160 ILE A C 1
ATOM 1282 O O . ILE A 1 160 ? 4.208 7.074 12.455 1.00 95.50 160 ILE A O 1
ATOM 1286 N N . ALA A 1 161 ? 2.611 8.657 12.612 1.00 94.88 161 ALA A N 1
ATOM 1287 C CA . ALA A 1 161 ? 3.507 9.697 13.103 1.00 94.88 161 ALA A CA 1
ATOM 1288 C C . ALA A 1 161 ? 4.149 9.299 14.440 1.00 94.88 161 ALA A C 1
ATOM 1290 O O . ALA A 1 161 ? 5.358 9.454 14.594 1.00 94.88 161 ALA A O 1
ATOM 1291 N N . ASP A 1 162 ? 3.374 8.721 15.357 1.00 93.62 162 ASP A N 1
ATOM 1292 C CA . ASP A 1 162 ? 3.847 8.278 16.669 1.00 93.62 162 ASP A CA 1
ATOM 1293 C C . ASP A 1 162 ? 4.798 7.071 16.566 1.00 93.62 162 ASP A C 1
ATOM 1295 O O . ASP A 1 162 ? 5.804 7.009 17.274 1.00 93.62 162 ASP A O 1
ATOM 1299 N N . ILE A 1 163 ? 4.536 6.124 15.655 1.00 93.94 163 ILE A N 1
ATOM 1300 C CA . ILE A 1 163 ? 5.400 4.948 15.444 1.00 93.94 163 ILE A CA 1
ATOM 1301 C C . ILE A 1 163 ? 6.729 5.341 14.775 1.00 93.94 163 ILE A C 1
ATOM 1303 O O . ILE A 1 163 ? 7.784 4.786 15.103 1.00 93.94 163 ILE A O 1
ATOM 1307 N N . LEU A 1 164 ? 6.699 6.273 13.817 1.00 92.12 164 LEU A N 1
ATOM 1308 C CA . LEU A 1 164 ? 7.901 6.740 13.115 1.00 92.12 164 LEU A CA 1
ATOM 1309 C C . LEU A 1 164 ? 8.711 7.739 13.947 1.00 92.12 164 LEU A C 1
ATOM 1311 O O . LEU A 1 164 ? 9.941 7.727 13.875 1.00 92.12 164 LEU A O 1
ATOM 1315 N N . ASN A 1 165 ? 8.041 8.544 14.772 1.00 92.19 165 ASN A N 1
ATOM 1316 C CA . ASN A 1 165 ? 8.646 9.452 15.736 1.00 92.19 165 ASN A CA 1
ATOM 1317 C C . ASN A 1 165 ? 8.286 9.037 17.171 1.00 92.19 165 ASN A C 1
ATOM 1319 O O . ASN A 1 165 ? 7.513 9.738 17.834 1.00 92.19 165 ASN A O 1
ATOM 1323 N N . PRO A 1 166 ? 8.846 7.923 17.678 1.00 83.31 166 PRO A N 1
ATOM 1324 C CA . PRO A 1 166 ? 8.665 7.553 19.067 1.00 83.31 166 PRO A CA 1
ATOM 1325 C C . PRO A 1 166 ? 9.369 8.619 19.903 1.00 83.31 166 PRO A C 1
ATOM 1327 O O . PRO A 1 166 ? 10.591 8.587 20.079 1.00 83.31 166 PRO A O 1
ATOM 1330 N N . ARG A 1 167 ? 8.609 9.614 20.376 1.00 69.19 167 ARG A N 1
ATOM 1331 C CA . ARG A 1 167 ? 9.115 10.610 21.318 1.00 69.19 167 ARG A CA 1
ATOM 1332 C C . ARG A 1 167 ? 9.747 9.825 22.462 1.00 69.19 167 ARG A C 1
ATOM 1334 O O . ARG A 1 167 ? 9.074 9.000 23.082 1.00 69.19 167 ARG A O 1
ATOM 1341 N N . LYS A 1 168 ? 11.041 10.040 22.728 1.00 53.91 168 LYS A N 1
ATOM 1342 C CA . LYS A 1 168 ? 11.627 9.554 23.982 1.00 53.91 168 LYS A CA 1
ATOM 1343 C C . LYS A 1 168 ? 10.732 10.092 25.102 1.00 53.91 168 LYS A C 1
ATOM 1345 O O . LYS A 1 168 ? 10.448 11.291 25.064 1.00 53.91 168 LYS A O 1
ATOM 1350 N N . PRO A 1 169 ? 10.273 9.256 26.052 1.00 55.88 169 PRO A N 1
ATOM 1351 C CA . PRO A 1 169 ? 9.641 9.762 27.258 1.00 55.88 169 PRO A CA 1
ATOM 1352 C C . PRO A 1 169 ? 10.543 10.861 27.810 1.00 55.88 169 PRO A C 1
ATOM 1354 O O . PRO A 1 169 ? 11.742 10.630 27.998 1.00 55.88 169 PRO A O 1
ATOM 1357 N N . GLU A 1 170 ? 9.999 12.067 27.953 1.00 54.75 170 GLU A N 1
ATOM 1358 C CA . GLU A 1 170 ? 10.720 13.170 28.571 1.00 54.75 170 GLU A CA 1
ATOM 1359 C C . GLU A 1 170 ? 11.205 12.657 29.933 1.00 54.75 170 GLU A C 1
ATOM 1361 O O . GLU A 1 170 ? 10.394 12.081 30.671 1.00 54.75 170 GLU A O 1
ATOM 1366 N N . PRO A 1 171 ? 12.513 12.726 30.248 1.00 56.28 171 PRO A N 1
ATOM 1367 C CA . PRO A 1 171 ? 12.990 12.294 31.547 1.00 56.28 171 PRO A CA 1
ATOM 1368 C C . PRO A 1 171 ? 12.209 13.095 32.580 1.00 56.28 171 PRO A C 1
ATOM 1370 O O . PRO A 1 171 ? 12.349 14.315 32.639 1.00 56.28 171 PRO A O 1
ATOM 1373 N N . VAL A 1 172 ? 11.353 12.422 33.350 1.00 67.12 172 VAL A N 1
ATOM 1374 C CA . VAL A 1 172 ? 10.683 13.036 34.492 1.00 67.12 172 VAL A CA 1
ATOM 1375 C C . VAL A 1 172 ? 11.812 13.523 35.388 1.00 67.12 172 VAL A C 1
ATOM 1377 O O . VAL A 1 172 ? 12.497 12.710 36.012 1.00 67.12 172 VAL A O 1
ATOM 1380 N N . LEU A 1 173 ? 12.078 14.833 35.373 1.00 66.06 173 LEU A N 1
ATOM 1381 C CA . LEU A 1 173 ? 13.049 15.420 36.279 1.00 66.06 173 LEU A CA 1
ATOM 1382 C C . LEU A 1 173 ? 12.590 15.028 37.687 1.00 66.06 173 LEU A C 1
ATOM 1384 O O . LEU A 1 173 ? 11.432 15.290 38.031 1.00 66.06 173 LEU A O 1
ATOM 1388 N N . PRO A 1 174 ? 13.437 14.358 38.488 1.00 70.38 174 PRO A N 1
ATOM 1389 C CA . PRO A 1 174 ? 13.068 14.059 39.857 1.00 70.38 174 PRO A CA 1
ATOM 1390 C C . PRO A 1 174 ? 12.725 15.382 40.554 1.00 70.38 174 PRO A C 1
ATOM 1392 O O . PRO A 1 174 ? 13.382 16.395 40.279 1.00 70.38 174 PRO A O 1
ATOM 1395 N N . PRO A 1 175 ? 11.698 15.403 41.423 1.00 73.31 175 PRO A N 1
ATOM 1396 C CA . PRO A 1 175 ? 11.328 16.615 42.135 1.00 73.31 175 PRO A CA 1
ATOM 1397 C C . PRO A 1 175 ? 12.565 17.173 42.851 1.00 73.31 175 PRO A C 1
ATOM 1399 O O . PRO A 1 175 ? 13.386 16.385 43.343 1.00 73.31 175 PRO A O 1
ATOM 1402 N N . PRO A 1 176 ? 12.742 18.507 42.890 1.00 65.69 176 PRO A N 1
ATOM 1403 C CA . PRO A 1 176 ? 13.868 19.105 43.586 1.00 65.69 176 PRO A CA 1
ATOM 1404 C C . PRO A 1 176 ? 13.871 18.584 45.022 1.00 65.69 176 PRO A C 1
ATOM 1406 O O . PRO A 1 176 ? 12.880 18.710 45.738 1.00 65.69 176 PRO A O 1
ATOM 1409 N N . ARG A 1 177 ? 14.976 17.941 45.424 1.00 65.56 177 ARG A N 1
ATOM 1410 C CA . ARG A 1 177 ? 15.191 17.558 46.820 1.00 65.56 177 ARG A CA 1
ATOM 1411 C C . ARG A 1 177 ? 15.120 18.838 47.640 1.00 65.56 177 ARG A C 1
ATOM 1413 O O . ARG A 1 177 ? 15.998 19.688 47.506 1.00 65.56 177 ARG A O 1
ATOM 1420 N N . GLU A 1 178 ? 14.080 18.974 48.456 1.00 59.81 178 GLU A N 1
ATOM 1421 C CA . GLU A 1 178 ? 14.030 20.000 49.489 1.00 59.81 178 GLU A CA 1
ATOM 1422 C C . GLU A 1 178 ? 15.309 19.875 50.322 1.00 59.81 178 GLU A C 1
ATOM 1424 O O . GLU A 1 178 ? 15.623 18.810 50.864 1.00 59.81 178 GLU A O 1
ATOM 1429 N N . ALA A 1 179 ? 16.108 20.943 50.342 1.00 56.22 179 ALA A N 1
ATOM 1430 C CA . ALA A 1 179 ? 17.282 21.005 51.193 1.00 56.22 179 ALA A CA 1
ATOM 1431 C C . ALA A 1 179 ? 16.817 20.862 52.652 1.00 56.22 179 ALA A C 1
ATOM 1433 O O . ALA A 1 179 ? 15.849 21.524 53.039 1.00 56.22 179 ALA A O 1
ATOM 1434 N N . PRO A 1 180 ? 17.461 20.016 53.474 1.00 46.03 180 PRO A N 1
ATOM 1435 C CA . PRO A 1 180 ? 17.071 19.891 54.866 1.00 46.03 180 PRO A CA 1
ATOM 1436 C C . PRO A 1 180 ? 17.261 21.243 55.553 1.00 46.03 180 PRO A C 1
ATOM 1438 O O . PRO A 1 180 ? 18.345 21.826 55.512 1.00 46.03 180 PRO A O 1
ATOM 1441 N N . ALA A 1 181 ? 16.187 21.735 56.173 1.00 47.22 181 ALA A N 1
ATOM 1442 C CA . ALA A 1 181 ? 16.217 22.908 57.028 1.00 47.22 181 ALA A CA 1
ATOM 1443 C C . ALA A 1 181 ? 17.299 22.707 58.098 1.00 47.22 181 ALA A C 1
ATOM 1445 O O . ALA A 1 181 ? 17.186 21.835 58.962 1.00 47.22 181 ALA A O 1
ATOM 1446 N N . THR A 1 182 ? 18.370 23.496 58.024 1.00 43.56 182 THR A N 1
ATOM 1447 C CA . THR A 1 182 ? 19.397 23.558 59.061 1.00 43.56 182 THR A CA 1
ATOM 1448 C C . THR A 1 182 ? 18.761 24.119 60.323 1.00 43.56 182 THR A C 1
ATOM 1450 O O . THR A 1 182 ? 18.588 25.328 60.470 1.00 43.56 182 THR A O 1
ATOM 1453 N N . ARG A 1 183 ? 18.367 23.212 61.216 1.00 41.22 183 ARG A N 1
ATOM 1454 C CA . ARG A 1 183 ? 18.003 23.518 62.594 1.00 41.22 183 ARG A CA 1
ATOM 1455 C C . ARG A 1 183 ? 19.279 23.893 63.349 1.00 41.22 183 ARG A C 1
ATOM 1457 O O . ARG A 1 183 ? 20.296 23.214 63.236 1.00 41.22 183 ARG A O 1
ATOM 1464 N N . THR A 1 184 ? 19.196 25.012 64.048 1.00 43.19 184 THR A N 1
ATOM 1465 C CA . THR A 1 184 ? 20.239 25.654 64.841 1.00 43.19 184 THR A CA 1
ATOM 1466 C C . THR A 1 184 ? 20.694 24.832 66.052 1.00 43.19 184 THR A C 1
ATOM 1468 O O . THR A 1 184 ? 19.999 23.921 66.502 1.00 43.19 184 THR A O 1
ATOM 1471 N N . ASP A 1 185 ? 21.838 25.284 66.581 1.00 37.22 185 ASP A N 1
ATOM 1472 C CA . ASP A 1 185 ? 22.309 25.217 67.973 1.00 37.22 185 ASP A CA 1
ATOM 1473 C C . ASP A 1 185 ? 23.299 24.102 68.344 1.00 37.22 185 ASP A C 1
ATOM 1475 O O . ASP A 1 185 ? 22.914 22.972 68.621 1.00 37.22 185 ASP A O 1
ATOM 1479 N N . PHE A 1 186 ? 24.584 24.477 68.463 1.00 31.38 186 PHE A N 1
ATOM 1480 C CA . PHE A 1 186 ? 25.329 24.336 69.725 1.00 31.38 186 PHE A CA 1
ATOM 1481 C C . PHE A 1 186 ? 26.623 25.179 69.720 1.00 31.38 186 PHE A C 1
ATOM 1483 O O . PHE A 1 186 ? 27.565 24.902 68.979 1.00 31.38 186 PHE A O 1
ATOM 1490 N N . CYS A 1 187 ? 26.669 26.205 70.575 1.00 37.00 187 CYS A N 1
ATOM 1491 C CA . CYS A 1 187 ? 27.893 26.886 71.004 1.00 37.00 187 CYS A CA 1
ATOM 1492 C C . CYS A 1 187 ? 28.641 26.015 72.021 1.00 37.00 187 CYS A C 1
ATOM 1494 O O . CYS A 1 187 ? 28.042 25.637 73.025 1.00 37.00 187 CYS A O 1
ATOM 1496 N N . VAL A 1 188 ? 29.951 25.817 71.839 1.00 38.53 188 VAL A N 1
ATOM 1497 C CA . VAL A 1 188 ? 30.910 25.744 72.955 1.00 38.53 188 VAL A CA 1
ATOM 1498 C C . VAL A 1 188 ? 32.186 26.486 72.556 1.00 38.53 188 VAL A C 1
ATOM 1500 O O . VAL A 1 188 ? 32.817 26.212 71.540 1.00 38.53 188 VAL A O 1
ATOM 1503 N N . GLU A 1 189 ? 32.505 27.460 73.391 1.00 33.41 189 GLU A N 1
ATOM 1504 C CA . GLU A 1 189 ? 33.625 28.390 73.383 1.00 33.41 189 GLU A CA 1
ATOM 1505 C C . GLU A 1 189 ? 34.852 27.741 74.057 1.00 33.41 189 GLU A C 1
ATOM 1507 O O . GLU A 1 189 ? 34.689 27.058 75.069 1.00 33.41 189 GLU A O 1
ATOM 1512 N N . GLY A 1 190 ? 36.078 27.960 73.554 1.00 32.44 190 GLY A N 1
ATOM 1513 C CA . GLY A 1 190 ? 37.278 27.703 74.367 1.00 32.44 190 GLY A CA 1
ATOM 1514 C C . GLY A 1 190 ? 38.612 27.400 73.670 1.00 32.44 190 GLY A C 1
ATOM 1515 O O . GLY A 1 190 ? 38.922 26.248 73.405 1.00 32.44 190 GLY A O 1
ATOM 1516 N N . LEU A 1 191 ? 39.450 28.446 73.600 1.00 32.84 191 LEU A N 1
ATOM 1517 C CA . LEU A 1 191 ? 40.901 28.474 73.893 1.00 32.84 191 LEU A CA 1
ATOM 1518 C C . LEU A 1 191 ? 41.971 28.022 72.863 1.00 32.84 191 LEU A C 1
ATOM 1520 O O . LEU A 1 191 ? 42.193 26.841 72.638 1.00 32.84 191 LEU A O 1
ATOM 1524 N N . LEU A 1 192 ? 42.793 29.035 72.505 1.00 37.62 192 LEU A N 1
ATOM 1525 C CA . LEU A 1 192 ? 44.247 29.027 72.206 1.00 37.62 192 LEU A CA 1
ATOM 1526 C C . LEU A 1 192 ? 44.659 28.378 70.868 1.00 37.62 192 LEU A C 1
ATOM 1528 O O . LEU A 1 192 ? 44.299 27.257 70.576 1.00 37.62 192 LEU A O 1
ATOM 1532 N N . GLY A 1 193 ? 45.482 28.954 69.993 1.00 30.69 193 GLY A N 1
ATOM 1533 C CA . GLY A 1 193 ? 46.347 30.125 70.011 1.00 30.69 193 GLY A CA 1
ATOM 1534 C C . GLY A 1 193 ? 47.448 29.917 68.951 1.00 30.69 193 GLY A C 1
ATOM 1535 O O . GLY A 1 193 ? 47.838 28.787 68.689 1.00 30.69 193 GLY A O 1
ATOM 1536 N N . ARG A 1 194 ? 47.982 31.022 68.412 1.00 33.56 194 ARG A N 1
ATOM 1537 C CA . ARG A 1 194 ? 49.291 31.164 67.730 1.00 33.56 194 ARG A CA 1
ATOM 1538 C C . ARG A 1 194 ? 49.536 30.574 66.317 1.00 33.56 194 ARG A C 1
ATOM 1540 O O . ARG A 1 194 ? 49.712 29.384 66.125 1.00 33.56 194 ARG A O 1
ATOM 1547 N N . THR A 1 195 ? 49.776 31.533 65.407 1.00 33.25 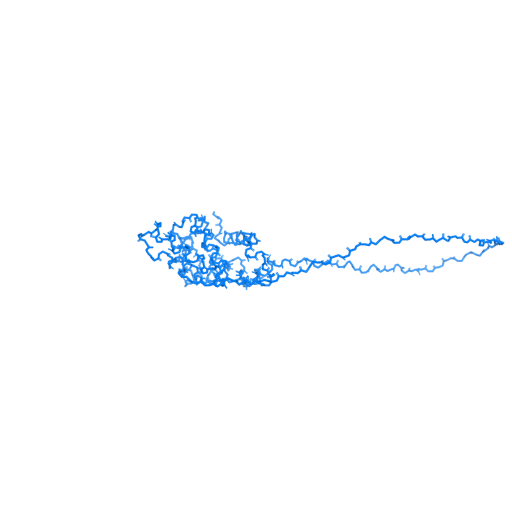195 THR A N 1
ATOM 1548 C CA . THR A 1 195 ? 50.907 31.671 64.453 1.00 33.25 195 THR A CA 1
ATOM 1549 C C . THR A 1 195 ? 51.158 30.615 63.373 1.00 33.25 195 THR A C 1
ATOM 1551 O O . THR A 1 195 ? 51.505 29.484 63.685 1.00 33.25 195 THR A O 1
ATOM 1554 N N . GLY A 1 196 ? 51.258 31.083 62.121 1.00 31.83 196 GLY A N 1
ATOM 1555 C CA . GLY A 1 196 ? 52.239 30.542 61.173 1.00 31.83 196 GLY A CA 1
ATOM 1556 C C . GLY A 1 196 ? 51.815 30.508 59.703 1.00 31.83 196 GLY A C 1
ATOM 1557 O O . GLY A 1 196 ? 51.079 29.621 59.305 1.00 31.83 196 GLY A O 1
ATOM 1558 N N . SER A 1 197 ? 52.385 31.429 58.921 1.00 30.80 197 SER A N 1
ATOM 1559 C CA . SER A 1 197 ? 53.029 31.154 57.619 1.00 30.80 197 SER A CA 1
ATOM 1560 C C . SER A 1 197 ? 52.189 30.701 56.402 1.00 30.80 197 SER A C 1
ATOM 1562 O O . SER A 1 197 ? 51.827 29.540 56.260 1.00 30.80 197 SER A O 1
ATOM 1564 N N . SER A 1 198 ? 52.073 31.598 55.414 1.00 34.94 198 SER A N 1
ATOM 1565 C CA . SER A 1 198 ? 52.168 31.290 53.962 1.00 34.94 198 SER A CA 1
ATOM 1566 C C . SER A 1 198 ? 53.529 30.595 53.651 1.00 34.94 198 SER A C 1
ATOM 1568 O O . SER A 1 198 ? 54.406 30.730 54.511 1.00 34.94 198 SER A O 1
ATOM 1570 N N . PRO A 1 199 ? 53.827 29.963 52.474 1.00 48.19 199 PRO A N 1
ATOM 1571 C CA . PRO A 1 199 ? 53.398 30.391 51.128 1.00 48.19 199 PRO A CA 1
ATOM 1572 C C . PRO A 1 199 ? 53.313 29.335 49.974 1.00 48.19 199 PRO A C 1
ATOM 1574 O O . PRO A 1 199 ? 53.700 28.184 50.109 1.00 48.19 199 PRO A O 1
ATOM 1577 N N . SER A 1 200 ? 52.809 29.817 48.824 1.00 32.81 200 SER A N 1
ATOM 1578 C CA . SER A 1 200 ? 53.183 29.584 47.402 1.00 32.81 200 SER A CA 1
ATOM 1579 C C . SER A 1 200 ? 53.520 28.200 46.821 1.00 32.81 200 SER A C 1
ATOM 1581 O O . SER A 1 200 ? 54.418 27.530 47.311 1.00 32.81 200 SER A O 1
ATOM 1583 N N . THR A 1 201 ? 52.972 27.908 45.624 1.00 32.75 201 THR A N 1
ATOM 1584 C CA . THR A 1 201 ? 53.665 27.512 44.350 1.00 32.75 201 THR A CA 1
ATOM 1585 C C . THR A 1 201 ? 52.587 27.154 43.292 1.00 32.75 201 THR A C 1
ATOM 1587 O O . THR A 1 201 ? 51.732 26.321 43.556 1.00 32.75 201 THR A O 1
ATOM 1590 N N . SER A 1 202 ? 52.331 27.948 42.238 1.00 33.22 202 SER A N 1
ATOM 1591 C CA . SER A 1 202 ? 53.042 28.145 40.946 1.00 33.22 202 SER A CA 1
ATOM 1592 C C . SER A 1 202 ? 52.907 26.963 39.953 1.00 33.22 202 SER A C 1
ATOM 1594 O O . SER A 1 202 ? 53.525 25.932 40.180 1.00 33.22 202 SER A O 1
ATOM 1596 N N . THR A 1 203 ? 51.985 27.007 38.975 1.00 37.69 203 THR A N 1
ATOM 1597 C CA . THR A 1 203 ? 52.108 27.425 37.538 1.00 37.69 203 THR A CA 1
ATOM 1598 C C . THR A 1 203 ? 52.377 26.242 36.559 1.00 37.69 203 THR A C 1
ATOM 1600 O O . THR A 1 203 ? 52.470 25.122 37.044 1.00 37.69 203 THR A O 1
ATOM 1603 N N . PRO A 1 204 ? 52.337 26.409 35.211 1.00 50.44 204 PRO A N 1
ATOM 1604 C CA . PRO A 1 204 ? 51.330 25.815 34.313 1.00 50.44 204 PRO A CA 1
ATOM 1605 C C . PRO A 1 204 ? 51.932 24.846 33.266 1.00 50.44 204 PRO A C 1
ATOM 1607 O O . PRO A 1 204 ? 53.141 24.665 33.244 1.00 50.44 204 PRO A O 1
ATOM 1610 N N . ASP A 1 205 ? 51.129 24.306 32.337 1.00 31.81 205 ASP A N 1
ATOM 1611 C CA . ASP A 1 205 ? 51.674 23.735 31.094 1.00 31.81 205 ASP A CA 1
ATOM 1612 C C . ASP A 1 205 ? 50.792 23.944 29.846 1.00 31.81 205 ASP A C 1
ATOM 1614 O O . ASP A 1 205 ? 49.583 24.163 29.911 1.00 31.81 205 ASP A O 1
ATOM 1618 N N . ILE A 1 206 ? 51.508 23.952 28.722 1.00 40.88 206 ILE A N 1
ATOM 1619 C CA . ILE A 1 206 ? 51.369 24.657 27.434 1.00 40.88 206 ILE A CA 1
ATOM 1620 C C . ILE A 1 206 ? 50.486 23.930 26.384 1.00 40.88 206 ILE A C 1
ATOM 1622 O O . ILE A 1 206 ? 50.289 22.719 26.476 1.00 40.88 206 ILE A O 1
ATOM 1626 N N . PRO A 1 207 ? 49.977 24.642 25.348 1.00 41.66 207 PRO A N 1
ATOM 1627 C CA . PRO A 1 207 ? 49.101 24.094 24.308 1.00 41.66 207 PRO A CA 1
ATOM 1628 C C . PRO A 1 207 ? 49.856 23.427 23.143 1.00 41.66 207 PRO A C 1
ATOM 1630 O O . PRO A 1 207 ? 50.973 23.813 22.800 1.00 41.66 207 PRO A O 1
ATOM 1633 N N . SER A 1 208 ? 49.202 22.471 22.472 1.00 35.78 208 SER A N 1
ATOM 1634 C CA . SER A 1 208 ? 49.660 21.871 21.209 1.00 35.78 208 SER A CA 1
ATOM 1635 C C . SER A 1 208 ? 48.674 22.186 20.084 1.00 35.78 208 SER A C 1
ATOM 1637 O O . SER A 1 208 ? 47.462 22.118 20.278 1.00 35.78 208 SER A O 1
ATOM 1639 N N . GLY A 1 209 ? 49.214 22.598 18.936 1.00 30.62 209 GLY A N 1
ATOM 1640 C CA . GLY A 1 209 ? 48.472 23.166 17.812 1.00 30.62 209 GLY A CA 1
ATOM 1641 C C . GLY A 1 209 ? 48.325 22.244 16.601 1.00 30.62 209 GLY A C 1
ATOM 1642 O O . GLY A 1 209 ? 48.437 21.028 16.717 1.00 30.62 209 GLY A O 1
ATOM 1643 N N . ARG A 1 210 ? 48.180 22.915 15.441 1.00 33.06 210 ARG A N 1
ATOM 1644 C CA . ARG A 1 210 ? 48.151 22.420 14.044 1.00 33.06 210 ARG A CA 1
ATOM 1645 C C . ARG A 1 210 ? 46.871 21.680 13.618 1.00 33.06 210 ARG A C 1
ATOM 1647 O O . ARG A 1 210 ? 46.367 20.854 14.353 1.00 33.06 210 ARG A O 1
ATOM 1654 N N . GLN A 1 211 ? 46.330 21.841 12.408 1.00 35.44 211 GLN A N 1
ATOM 1655 C CA . GLN A 1 211 ? 46.581 22.721 11.257 1.00 35.44 211 GLN A CA 1
ATOM 1656 C C . GLN A 1 211 ? 45.395 22.465 10.305 1.00 35.44 211 GLN A C 1
ATOM 1658 O O . GLN A 1 211 ? 45.160 21.313 9.950 1.00 35.44 211 GLN A O 1
ATOM 1663 N N . GLU A 1 212 ? 44.645 23.491 9.905 1.00 32.88 212 GLU A N 1
ATOM 1664 C CA . GLU A 1 212 ? 43.641 23.376 8.838 1.00 32.88 212 GLU A CA 1
ATOM 1665 C C . GLU A 1 212 ? 44.316 23.636 7.488 1.00 32.88 212 GLU A C 1
ATOM 1667 O O . GLU A 1 212 ? 44.923 24.686 7.274 1.00 32.88 212 GLU A O 1
ATOM 1672 N N . THR A 1 213 ? 44.208 22.682 6.568 1.00 34.09 213 THR A N 1
ATOM 1673 C CA . THR A 1 213 ? 44.500 22.886 5.146 1.00 34.09 213 THR A CA 1
ATOM 1674 C C . THR A 1 213 ? 43.228 22.627 4.360 1.00 34.09 213 THR A C 1
ATOM 1676 O O . THR A 1 213 ? 42.734 21.500 4.320 1.00 34.09 213 THR A O 1
ATOM 1679 N N . GLY A 1 214 ? 42.701 23.699 3.770 1.00 31.33 214 GLY A N 1
ATOM 1680 C CA . GLY A 1 214 ? 41.570 23.674 2.859 1.00 31.33 214 GLY A CA 1
ATOM 1681 C C . GLY A 1 214 ? 41.881 22.928 1.564 1.00 31.33 214 GLY A C 1
ATOM 1682 O O . GLY A 1 214 ? 43.020 22.896 1.097 1.00 31.33 214 GLY A O 1
ATOM 1683 N N . ILE A 1 215 ? 40.836 22.350 0.979 1.00 34.75 215 ILE A N 1
ATOM 1684 C CA . ILE A 1 215 ? 40.851 21.803 -0.374 1.00 34.75 215 ILE A CA 1
ATOM 1685 C C . ILE A 1 215 ? 39.763 22.533 -1.160 1.00 34.75 215 ILE A C 1
ATOM 1687 O O . ILE A 1 215 ? 38.598 22.566 -0.771 1.00 34.75 215 ILE A O 1
ATOM 1691 N N . VAL A 1 216 ? 40.216 23.163 -2.237 1.00 35.53 216 VAL A N 1
ATOM 1692 C CA . VAL A 1 216 ? 39.474 23.944 -3.226 1.00 35.53 216 VAL A CA 1
ATOM 1693 C C . VAL A 1 216 ? 39.015 23.010 -4.355 1.00 35.53 216 VAL A C 1
ATOM 1695 O O . VAL A 1 216 ? 39.775 22.144 -4.785 1.00 35.53 216 VAL A O 1
ATOM 1698 N N . SER A 1 217 ? 37.776 23.193 -4.824 1.00 38.19 217 SER A N 1
ATOM 1699 C CA . SER A 1 217 ? 37.201 22.588 -6.040 1.00 38.19 217 SER A CA 1
ATOM 1700 C C . SER A 1 217 ? 37.922 23.025 -7.324 1.00 38.19 217 SER A C 1
ATOM 1702 O O . SER A 1 217 ? 38.572 24.070 -7.343 1.00 38.19 217 SER A O 1
ATOM 1704 N N . PRO A 1 218 ? 37.689 22.328 -8.449 1.00 41.44 218 PRO A N 1
ATOM 1705 C CA . PRO A 1 218 ? 37.232 23.082 -9.620 1.00 41.44 218 PRO A CA 1
ATOM 1706 C C . PRO A 1 218 ? 36.109 22.404 -10.423 1.00 41.44 218 PRO A C 1
ATOM 1708 O O . PRO A 1 218 ? 35.996 21.181 -10.495 1.00 41.44 218 PRO A O 1
ATOM 1711 N N . GLU A 1 219 ? 35.295 23.260 -11.039 1.00 34.06 219 GLU A N 1
ATOM 1712 C CA . GLU A 1 219 ? 34.270 22.970 -12.044 1.00 34.06 219 GLU A CA 1
ATOM 1713 C C . GLU A 1 219 ? 34.861 22.779 -13.460 1.00 34.06 219 GLU A C 1
ATOM 1715 O O . GLU A 1 219 ? 35.838 23.427 -13.823 1.00 34.06 219 GLU A O 1
ATOM 1720 N N . SER A 1 220 ? 34.201 21.898 -14.226 1.00 36.06 220 SER A N 1
ATOM 1721 C CA . SER A 1 220 ? 33.719 22.007 -15.624 1.00 36.06 220 SER A CA 1
ATOM 1722 C C . SER A 1 220 ? 34.582 22.609 -16.748 1.00 36.06 220 SER A C 1
ATOM 1724 O O . SER A 1 220 ? 35.038 23.734 -16.636 1.00 36.06 220 SER A O 1
ATOM 1726 N N . LEU A 1 221 ? 34.625 21.914 -17.903 1.00 38.41 221 LEU A N 1
ATOM 1727 C CA . LEU A 1 221 ? 34.484 22.422 -19.295 1.00 38.41 221 LEU A CA 1
ATOM 1728 C C . LEU A 1 221 ? 34.434 21.198 -20.251 1.00 38.41 221 LEU A C 1
ATOM 1730 O O . LEU A 1 221 ? 35.338 20.373 -20.248 1.00 38.41 221 LEU A O 1
ATOM 1734 N N . SER A 1 222 ? 33.279 20.894 -20.855 1.00 36.16 222 SER A N 1
ATOM 1735 C CA . SER A 1 222 ? 32.844 21.277 -22.217 1.00 36.16 222 SER A CA 1
ATOM 1736 C C . SER A 1 222 ? 33.481 20.444 -23.340 1.00 36.16 222 SER A C 1
ATOM 1738 O O . SER A 1 222 ? 34.630 20.661 -23.707 1.00 36.16 222 SER A O 1
ATOM 1740 N N . GLY A 1 223 ? 32.693 19.528 -23.913 1.00 37.16 223 GLY A N 1
ATOM 1741 C CA . GLY A 1 223 ? 32.982 18.834 -25.167 1.00 37.16 223 GLY A CA 1
ATOM 1742 C C . GLY A 1 223 ? 31.855 19.097 -26.164 1.00 37.16 223 GLY A C 1
ATOM 1743 O O . GLY A 1 223 ? 30.693 18.817 -25.872 1.00 37.16 223 GLY A O 1
ATOM 1744 N N . THR A 1 224 ? 32.217 19.670 -27.304 1.00 43.62 224 THR A N 1
ATOM 1745 C CA . THR A 1 224 ? 31.357 19.994 -28.444 1.00 43.62 224 THR A CA 1
ATOM 1746 C C . THR A 1 224 ? 31.758 19.155 -29.657 1.00 43.62 224 THR A C 1
ATOM 1748 O O . THR A 1 224 ? 32.923 18.795 -29.796 1.00 43.62 224 THR A O 1
ATOM 1751 N N . GLU A 1 225 ? 30.765 18.965 -30.528 1.00 42.62 225 GLU A N 1
ATOM 1752 C CA . GLU A 1 225 ? 30.819 18.718 -31.978 1.00 42.62 225 GLU A CA 1
ATOM 1753 C C . GLU A 1 225 ? 30.551 17.308 -32.534 1.00 42.62 225 GLU A C 1
ATOM 1755 O O . GLU A 1 225 ? 31.227 16.318 -32.257 1.00 42.62 225 GLU A O 1
ATOM 1760 N N . GLU A 1 226 ? 29.493 17.312 -33.353 1.00 42.38 226 GLU A N 1
ATOM 1761 C CA . GLU A 1 226 ? 29.034 16.340 -34.338 1.00 42.38 226 GLU A CA 1
ATOM 1762 C C . GLU A 1 226 ? 30.031 16.149 -35.490 1.00 42.38 226 GLU A C 1
ATOM 1764 O O . GLU A 1 226 ? 30.689 17.102 -35.912 1.00 42.38 226 GLU A O 1
ATOM 1769 N N . ALA A 1 227 ? 30.021 14.946 -36.069 1.00 40.94 227 ALA A N 1
ATOM 1770 C CA . ALA A 1 227 ? 29.950 14.689 -37.513 1.00 40.94 227 ALA A CA 1
ATOM 1771 C C . ALA A 1 227 ? 29.573 13.219 -37.753 1.00 40.94 227 ALA A C 1
ATOM 1773 O O . ALA A 1 227 ? 30.100 12.352 -37.015 1.00 40.94 227 ALA A O 1
#

InterPro domains:
  IPR035500 Nuclear hormone receptor-like domain superfamily [G3DSA:1.10.565.10] (1-168)
  IPR035500 Nuclear hormone receptor-like domain superfamily [SSF48508] (2-165)

Organism: Ancylostoma caninum (NCBI:txid29170)